Protein AF-A0A8T4WKB5-F1 (afdb_monomer_lite)

Structure (mmCIF, N/CA/C/O backbone):
data_AF-A0A8T4WKB5-F1
#
_entry.id   AF-A0A8T4WKB5-F1
#
loop_
_atom_site.group_PDB
_atom_site.id
_atom_site.type_symbol
_atom_site.label_atom_id
_atom_site.label_alt_id
_atom_site.label_comp_id
_atom_site.label_asym_id
_atom_site.label_entity_id
_atom_site.label_seq_id
_atom_site.pdbx_PDB_ins_code
_atom_site.Cartn_x
_atom_site.Cartn_y
_atom_site.Cartn_z
_atom_site.occupancy
_atom_site.B_iso_or_equiv
_atom_site.auth_seq_id
_atom_site.auth_comp_id
_atom_site.auth_asym_id
_atom_site.auth_atom_id
_atom_site.pdbx_PDB_model_num
ATOM 1 N N . MET A 1 1 ? -21.255 19.693 22.417 1.00 41.06 1 MET A N 1
ATOM 2 C CA . MET A 1 1 ? -20.281 19.385 21.348 1.00 41.06 1 MET A CA 1
ATOM 3 C C . MET A 1 1 ? -18.870 19.358 21.950 1.00 41.06 1 MET A C 1
ATOM 5 O O . MET A 1 1 ? -18.268 20.404 22.134 1.00 41.06 1 MET A O 1
ATOM 9 N N . LYS A 1 2 ? -18.394 18.188 22.407 1.00 50.66 2 LYS A N 1
ATOM 10 C CA . LYS A 1 2 ? -17.099 17.993 23.112 1.00 50.66 2 LYS A CA 1
ATOM 11 C C . LYS A 1 2 ? -16.136 17.066 22.341 1.00 50.66 2 LYS A C 1
ATOM 13 O O . LYS A 1 2 ? -15.145 16.623 22.907 1.00 50.66 2 LYS A O 1
ATOM 18 N N . ILE A 1 3 ? -16.411 16.821 21.059 1.00 51.41 3 ILE A N 1
ATOM 19 C CA . ILE A 1 3 ? -15.701 15.857 20.196 1.00 51.41 3 ILE A CA 1
ATOM 20 C C . ILE A 1 3 ? -14.204 16.217 20.044 1.00 51.41 3 ILE A C 1
ATOM 22 O O . ILE A 1 3 ? -13.349 15.344 19.996 1.00 51.41 3 ILE A O 1
ATOM 26 N N . GLY A 1 4 ? -13.839 17.505 20.097 1.00 53.16 4 GLY A N 1
ATOM 27 C CA . GLY A 1 4 ? -12.442 17.937 19.927 1.00 53.16 4 GLY A CA 1
ATOM 28 C C . GLY A 1 4 ? -11.526 17.788 21.152 1.00 53.16 4 GLY A C 1
ATOM 29 O O . GLY A 1 4 ? -10.308 17.761 20.996 1.00 53.16 4 GLY A O 1
ATOM 30 N N . LYS A 1 5 ? -12.060 17.698 22.382 1.00 58.97 5 LYS A N 1
ATOM 31 C CA . LYS A 1 5 ? -11.216 17.748 23.598 1.00 58.97 5 LYS A CA 1
ATOM 32 C C . LYS A 1 5 ? -10.477 16.436 23.863 1.00 58.97 5 LYS A C 1
ATOM 34 O O . LYS A 1 5 ? -9.333 16.474 24.306 1.00 58.97 5 LYS A O 1
ATOM 39 N N . THR A 1 6 ? -11.117 15.301 23.595 1.00 57.41 6 THR A N 1
ATOM 40 C CA . THR A 1 6 ? -10.503 13.972 23.732 1.00 57.41 6 THR A CA 1
ATOM 41 C C . THR A 1 6 ? -9.425 13.782 22.667 1.00 57.41 6 THR A C 1
ATOM 43 O O . THR A 1 6 ? -8.282 13.486 23.004 1.00 57.41 6 THR A O 1
ATOM 46 N N . MET A 1 7 ? -9.749 14.118 21.414 1.00 58.28 7 MET A N 1
ATOM 47 C CA . MET A 1 7 ? -8.816 14.112 20.283 1.00 58.28 7 MET A CA 1
ATOM 48 C C . MET A 1 7 ? -7.561 14.964 20.546 1.00 58.28 7 MET A C 1
ATOM 50 O O . MET A 1 7 ? -6.440 14.522 20.309 1.00 58.28 7 MET A O 1
ATOM 54 N N . TRP A 1 8 ? -7.727 16.166 21.108 1.00 58.12 8 TRP A N 1
ATOM 55 C CA . TRP A 1 8 ? -6.604 17.048 21.443 1.00 58.12 8 TRP A CA 1
ATOM 56 C C . TRP A 1 8 ? -5.665 16.469 22.514 1.00 58.12 8 TRP A C 1
ATOM 58 O O . TRP A 1 8 ? -4.450 16.664 22.450 1.00 58.12 8 TRP A O 1
ATOM 68 N N . MET A 1 9 ? -6.204 15.752 23.506 1.00 63.97 9 MET A N 1
ATOM 69 C CA . MET A 1 9 ? -5.391 15.139 24.565 1.00 63.97 9 MET A CA 1
ATOM 70 C C . MET A 1 9 ? -4.570 13.951 24.053 1.00 63.97 9 MET A C 1
ATOM 72 O O . MET A 1 9 ? -3.403 13.817 24.425 1.00 63.97 9 MET A O 1
ATOM 76 N N . GLU A 1 10 ? -5.138 13.125 23.173 1.00 64.38 10 GLU A N 1
ATOM 77 C CA . GLU A 1 10 ? -4.413 11.999 22.571 1.00 64.38 10 GLU A CA 1
ATOM 78 C C . GLU A 1 10 ? -3.312 12.462 21.620 1.00 64.38 10 GLU A C 1
ATOM 80 O O . GLU A 1 10 ? -2.185 11.961 21.697 1.00 64.38 10 GLU A O 1
ATOM 85 N N . LEU A 1 11 ? -3.604 13.483 20.805 1.00 61.84 11 LEU A N 1
ATOM 86 C CA . LEU A 1 11 ? -2.621 14.115 19.931 1.00 61.84 11 LEU A CA 1
ATOM 87 C C . LEU A 1 11 ? -1.427 14.623 20.754 1.00 61.84 11 LEU A C 1
ATOM 89 O O . LEU A 1 11 ? -0.284 14.268 20.478 1.00 61.84 11 LEU A O 1
ATOM 93 N N . LYS A 1 12 ? -1.674 15.382 21.830 1.00 68.38 12 LYS A N 1
ATOM 94 C CA . LYS A 1 12 ? -0.606 15.976 22.652 1.00 68.38 12 LYS A CA 1
ATOM 95 C C . LYS A 1 12 ? 0.305 14.935 23.317 1.00 68.38 12 LYS A C 1
ATOM 97 O O . LYS A 1 12 ? 1.509 15.165 23.421 1.00 68.38 12 LYS A O 1
ATOM 102 N N . ASN A 1 13 ? -0.238 13.796 23.748 1.00 66.19 13 ASN A N 1
ATOM 103 C CA . ASN A 1 13 ? 0.552 12.767 24.430 1.00 66.19 13 ASN A CA 1
ATOM 104 C C . ASN A 1 13 ? 1.380 11.892 23.476 1.00 66.19 13 ASN A C 1
ATOM 106 O O . ASN A 1 13 ? 2.388 11.335 23.907 1.00 66.19 13 ASN A O 1
ATOM 110 N N . ARG A 1 14 ? 0.998 11.769 22.195 1.00 69.69 14 ARG A N 1
ATOM 111 C CA . ARG A 1 14 ? 1.655 10.846 21.244 1.00 69.69 14 ARG A CA 1
ATOM 112 C C . ARG A 1 14 ? 2.246 11.495 19.992 1.00 69.69 14 ARG A C 1
ATOM 114 O O . ARG A 1 14 ? 2.878 10.797 19.201 1.00 69.69 14 ARG A O 1
ATOM 121 N N . TRP A 1 15 ? 2.137 12.815 19.839 1.00 76.44 15 TRP A N 1
ATOM 122 C CA . TRP A 1 15 ? 2.605 13.530 18.646 1.00 76.44 15 TRP A CA 1
ATOM 123 C C . TRP A 1 15 ? 4.079 13.299 18.289 1.00 76.44 15 TRP A C 1
ATOM 125 O O . TRP A 1 15 ? 4.394 13.229 17.110 1.00 76.44 15 TRP A O 1
ATOM 135 N N . LYS A 1 16 ? 4.986 13.126 19.265 1.00 82.75 16 LYS A N 1
ATOM 136 C CA . LYS A 1 16 ? 6.423 12.928 18.986 1.00 82.75 16 LYS A CA 1
ATOM 137 C C . LYS A 1 16 ? 6.693 11.648 18.195 1.00 82.75 16 LYS A C 1
ATOM 139 O O . LYS A 1 16 ? 7.448 11.678 17.232 1.00 82.75 16 LYS A O 1
ATOM 144 N N . GLY A 1 17 ? 6.070 10.538 18.598 1.00 83.12 17 GLY A N 1
ATOM 145 C CA . GLY A 1 17 ? 6.235 9.256 17.910 1.00 83.12 17 GLY A CA 1
ATOM 146 C C . GLY A 1 17 ? 5.610 9.269 16.516 1.00 83.12 17 GLY A C 1
ATOM 147 O O . GLY A 1 17 ? 6.165 8.687 15.592 1.00 83.12 17 GLY A O 1
ATOM 148 N N . PHE A 1 18 ? 4.492 9.979 16.360 1.00 81.81 18 PHE A N 1
ATOM 149 C CA . PHE A 1 18 ? 3.834 10.161 15.069 1.00 81.81 18 PHE A CA 1
ATOM 150 C C . PHE A 1 18 ? 4.641 11.056 14.120 1.00 81.81 18 PHE A C 1
ATOM 152 O O . PHE A 1 18 ? 4.830 10.699 12.965 1.00 81.81 18 PHE A O 1
ATOM 159 N N . LEU A 1 19 ? 5.186 12.173 14.611 1.00 87.38 19 LEU A N 1
ATOM 160 C CA . LEU A 1 19 ? 6.057 13.054 13.829 1.00 87.38 19 LEU A CA 1
ATOM 161 C C . LEU A 1 19 ? 7.344 12.354 13.398 1.00 87.38 19 LEU A C 1
ATOM 163 O O . LEU A 1 19 ? 7.763 12.517 12.258 1.00 87.38 19 LEU A O 1
ATOM 167 N N . LEU A 1 20 ? 7.953 11.562 14.286 1.00 90.69 20 LEU A N 1
ATOM 168 C CA . LEU A 1 20 ? 9.131 10.772 13.936 1.00 90.69 20 LEU A CA 1
ATOM 169 C C . LEU A 1 20 ? 8.804 9.755 12.839 1.00 90.69 20 LEU A C 1
ATOM 171 O O . LEU A 1 20 ? 9.563 9.627 11.887 1.00 90.69 20 LEU A O 1
ATOM 175 N N . PHE A 1 21 ? 7.667 9.064 12.946 1.00 90.81 21 PHE A N 1
ATOM 176 C CA . PHE A 1 21 ? 7.235 8.128 11.914 1.00 90.81 21 PHE A CA 1
ATOM 177 C C . PHE A 1 21 ? 6.958 8.828 10.581 1.00 90.81 21 PHE A C 1
ATOM 179 O O . PHE A 1 21 ? 7.465 8.380 9.561 1.00 90.81 21 PHE A O 1
ATOM 186 N N . ILE A 1 22 ? 6.234 9.954 10.590 1.00 91.81 22 ILE A N 1
ATOM 187 C CA . ILE A 1 22 ? 6.029 10.779 9.392 1.00 91.81 22 ILE A CA 1
ATOM 188 C C . ILE A 1 22 ? 7.372 11.150 8.768 1.00 91.81 22 ILE A C 1
ATOM 190 O O . ILE A 1 22 ? 7.545 10.971 7.570 1.00 91.81 22 ILE A O 1
ATOM 194 N N . LEU A 1 23 ? 8.324 11.637 9.566 1.00 93.25 23 LEU A N 1
ATOM 195 C CA . LEU A 1 23 ? 9.642 12.024 9.075 1.00 93.25 23 LEU A CA 1
ATOM 196 C C . LEU A 1 23 ? 10.350 10.846 8.396 1.00 93.25 23 LEU A C 1
ATOM 198 O O . LEU A 1 23 ? 10.874 11.007 7.301 1.00 93.25 23 LEU A O 1
ATOM 202 N N . VAL A 1 24 ? 10.329 9.664 9.016 1.00 93.81 24 VAL A N 1
ATOM 203 C CA . VAL A 1 24 ? 10.923 8.446 8.445 1.00 93.81 24 VAL A CA 1
ATOM 204 C C . VAL A 1 24 ? 10.242 8.057 7.133 1.00 93.81 24 VAL A C 1
ATOM 206 O O . VAL A 1 24 ? 10.935 7.766 6.166 1.00 93.81 24 VAL A O 1
ATOM 209 N N . VAL A 1 25 ? 8.908 8.093 7.071 1.00 93.19 25 VAL A N 1
ATOM 210 C CA . VAL A 1 25 ? 8.150 7.765 5.852 1.00 93.19 25 VAL A CA 1
ATOM 211 C C . VAL A 1 25 ? 8.444 8.764 4.737 1.00 93.19 25 VAL A C 1
ATOM 213 O O . VAL A 1 25 ? 8.690 8.355 3.610 1.00 93.19 25 VAL A O 1
ATOM 216 N N . VAL A 1 26 ? 8.473 10.061 5.044 1.00 92.62 26 VAL A N 1
ATOM 217 C CA . VAL A 1 26 ? 8.792 11.118 4.074 1.00 92.62 26 VAL A CA 1
ATOM 218 C C . VAL A 1 26 ? 10.212 10.955 3.535 1.00 92.62 26 VAL A C 1
ATOM 220 O O . VAL A 1 26 ? 10.412 11.047 2.327 1.00 92.62 26 VAL A O 1
ATOM 223 N N . LEU A 1 27 ? 11.186 10.680 4.408 1.00 93.94 27 LEU A N 1
ATOM 224 C CA . LEU A 1 27 ? 12.571 10.446 3.999 1.00 93.94 27 LEU A CA 1
ATOM 225 C C . LEU A 1 27 ? 12.717 9.176 3.161 1.00 93.94 27 LEU A C 1
ATOM 227 O O . LEU A 1 27 ? 13.454 9.198 2.183 1.00 93.94 27 LEU A O 1
ATOM 231 N N . LEU A 1 28 ? 12.014 8.096 3.512 1.00 92.69 28 LEU A N 1
ATOM 232 C CA . LEU A 1 28 ? 12.024 6.860 2.728 1.00 92.69 28 LEU A CA 1
ATOM 233 C C . LEU A 1 28 ? 11.403 7.067 1.350 1.00 92.69 28 LEU A C 1
ATOM 235 O O . LEU A 1 28 ? 12.047 6.764 0.357 1.00 92.69 28 LEU A O 1
ATOM 239 N N . VAL A 1 29 ? 10.185 7.608 1.276 1.00 92.31 29 VAL A N 1
ATOM 240 C CA . VAL A 1 29 ? 9.483 7.821 0.001 1.00 92.31 29 VAL A CA 1
ATOM 241 C C . VAL A 1 29 ? 10.269 8.773 -0.888 1.00 92.31 29 VAL A C 1
ATOM 243 O O . VAL A 1 29 ? 10.560 8.439 -2.031 1.00 92.31 29 VAL A O 1
ATOM 246 N N . GLY A 1 30 ? 10.660 9.934 -0.357 1.00 91.50 30 GLY A N 1
ATOM 247 C CA . GLY A 1 30 ? 11.451 10.895 -1.116 1.00 91.50 30 GLY A CA 1
ATOM 248 C C . GLY A 1 30 ? 12.797 10.309 -1.537 1.00 91.50 30 GLY A C 1
ATOM 249 O O . GLY A 1 30 ? 13.175 10.434 -2.695 1.00 91.50 30 GLY A O 1
ATOM 250 N N . GLY A 1 31 ? 13.491 9.620 -0.628 1.00 90.81 31 GLY A N 1
ATOM 251 C CA . GLY A 1 31 ? 14.781 8.987 -0.898 1.00 90.81 31 GLY A CA 1
ATOM 252 C C . GLY A 1 31 ? 14.710 7.892 -1.960 1.00 90.81 31 GLY A C 1
ATOM 253 O O . GLY A 1 31 ? 15.576 7.848 -2.826 1.00 90.81 31 GLY A O 1
ATOM 254 N N . PHE A 1 32 ? 13.672 7.052 -1.943 1.00 90.25 32 PHE A N 1
ATOM 255 C CA . PHE A 1 32 ? 13.477 6.034 -2.974 1.00 90.25 32 PHE A CA 1
ATOM 256 C C . PHE A 1 32 ? 13.217 6.653 -4.341 1.00 90.25 32 PHE A C 1
ATOM 258 O O . PHE A 1 32 ? 13.839 6.230 -5.306 1.00 90.25 32 PHE A O 1
ATOM 265 N N . VAL A 1 33 ? 12.376 7.687 -4.433 1.00 90.62 33 VAL A N 1
ATOM 266 C CA . VAL A 1 33 ? 12.163 8.378 -5.714 1.00 90.62 33 VAL A CA 1
ATOM 267 C C . VAL A 1 33 ? 13.464 9.003 -6.215 1.00 90.62 33 VAL A C 1
ATOM 269 O O . VAL A 1 33 ? 13.769 8.884 -7.388 1.00 90.62 33 VAL A O 1
ATOM 272 N N . GLN A 1 34 ? 14.284 9.597 -5.343 1.00 89.94 34 GLN A N 1
ATOM 273 C CA . GLN A 1 34 ? 15.598 10.128 -5.743 1.00 89.94 34 GLN A CA 1
ATOM 274 C C . GLN A 1 34 ? 16.598 9.051 -6.191 1.00 89.94 34 GLN A C 1
ATOM 276 O O . GLN A 1 34 ? 17.575 9.386 -6.849 1.00 89.94 34 GLN A O 1
ATOM 281 N N . ALA A 1 35 ? 16.376 7.781 -5.842 1.00 87.31 35 ALA A N 1
ATOM 282 C CA . ALA A 1 35 ? 17.187 6.666 -6.321 1.00 87.31 35 ALA A CA 1
ATOM 283 C C . ALA A 1 35 ? 16.765 6.175 -7.718 1.00 87.31 35 ALA A C 1
ATOM 285 O O . ALA A 1 35 ? 17.471 5.349 -8.290 1.00 87.31 35 ALA A O 1
ATOM 286 N N . TYR A 1 36 ? 15.653 6.684 -8.267 1.00 86.06 36 TYR A N 1
ATOM 287 C CA . TYR A 1 36 ? 15.149 6.302 -9.586 1.00 86.06 36 TYR A CA 1
ATOM 288 C C . TYR A 1 36 ? 16.187 6.457 -10.709 1.00 86.06 36 TYR A C 1
ATOM 290 O O . TYR A 1 36 ? 16.367 5.481 -11.423 1.00 86.06 36 TYR A O 1
ATOM 298 N N . PRO A 1 37 ? 16.935 7.573 -10.854 1.00 83.31 37 PRO A N 1
ATOM 299 C CA . PRO A 1 37 ? 17.898 7.700 -11.952 1.00 83.31 37 PRO A CA 1
ATOM 300 C C . PRO A 1 37 ? 18.967 6.604 -11.929 1.00 83.31 37 PRO A C 1
ATOM 302 O O . PRO A 1 37 ? 19.223 5.972 -12.940 1.00 83.31 37 PRO A O 1
ATOM 305 N N . SER A 1 38 ? 19.513 6.294 -10.748 1.00 80.44 38 SER A N 1
ATOM 306 C CA . SER A 1 38 ? 20.482 5.202 -10.591 1.00 80.44 38 SER A CA 1
ATOM 307 C C . SER A 1 38 ? 19.873 3.819 -10.832 1.00 80.44 38 SER A C 1
ATOM 309 O O . SER A 1 38 ? 20.591 2.883 -11.166 1.00 80.44 38 SER A O 1
ATOM 311 N N . PHE A 1 39 ? 18.565 3.669 -10.612 1.00 76.81 39 PHE A N 1
ATOM 312 C CA . PHE A 1 39 ? 17.840 2.458 -10.972 1.00 76.81 39 PHE A CA 1
ATOM 313 C C . PHE A 1 39 ? 17.657 2.375 -12.493 1.00 76.81 39 PHE A C 1
ATOM 315 O O . PHE A 1 39 ? 18.022 1.350 -13.051 1.00 76.81 39 PHE A O 1
ATOM 322 N N . SER A 1 40 ? 17.186 3.443 -13.150 1.00 72.25 40 SER A N 1
ATOM 323 C CA . SER A 1 40 ? 16.988 3.541 -14.609 1.00 72.25 40 SER A CA 1
ATOM 324 C C . SER A 1 40 ? 18.283 3.292 -15.379 1.00 72.25 40 SER A C 1
ATOM 326 O O . SER A 1 40 ? 18.319 2.429 -16.249 1.00 72.25 40 SER A O 1
ATOM 328 N N . GLU A 1 41 ? 19.377 3.953 -14.985 1.00 67.44 41 GLU A N 1
ATOM 329 C CA . GLU A 1 41 ? 20.708 3.786 -15.591 1.00 67.44 41 GLU A CA 1
ATOM 330 C C . GLU A 1 41 ? 21.162 2.316 -15.585 1.00 67.44 41 GLU A C 1
ATOM 332 O O . GLU A 1 41 ? 21.694 1.823 -16.574 1.00 67.44 41 GLU A O 1
ATOM 337 N N . ALA A 1 42 ? 20.872 1.566 -14.515 1.00 64.75 42 ALA A N 1
ATOM 338 C CA . ALA A 1 42 ? 21.216 0.145 -14.435 1.00 64.75 42 ALA A CA 1
ATOM 339 C C . ALA A 1 42 ? 20.445 -0.744 -15.437 1.00 64.75 42 ALA A C 1
ATOM 341 O O . ALA A 1 42 ? 20.845 -1.888 -15.670 1.00 64.75 42 ALA A O 1
ATOM 342 N N . PHE A 1 43 ? 19.344 -0.250 -16.015 1.00 59.47 43 PHE A N 1
ATOM 343 C CA . PHE A 1 43 ? 18.612 -0.902 -17.109 1.00 59.47 43 PHE A CA 1
ATOM 344 C C . PHE A 1 43 ? 18.938 -0.301 -18.482 1.00 59.47 43 PHE A C 1
ATOM 346 O O . PHE A 1 43 ? 18.808 -1.008 -19.483 1.00 59.47 43 PHE A O 1
ATOM 353 N N . GLU A 1 44 ? 19.388 0.954 -18.520 1.00 55.78 44 GLU A N 1
ATOM 354 C CA . GLU A 1 44 ? 19.761 1.692 -19.729 1.00 55.78 44 GLU A CA 1
ATOM 355 C C . GLU A 1 44 ? 21.197 1.459 -20.203 1.00 55.78 44 GLU A C 1
ATOM 357 O O . GLU A 1 44 ? 21.466 1.838 -21.337 1.00 55.78 44 GLU A O 1
ATOM 362 N N . ASP A 1 45 ? 22.095 0.845 -19.412 1.00 55.78 45 ASP A N 1
ATOM 363 C CA . ASP A 1 45 ? 23.483 0.581 -19.835 1.00 55.78 45 ASP A CA 1
ATOM 364 C C . ASP A 1 45 ? 23.503 -0.079 -21.227 1.00 55.78 45 ASP A C 1
ATOM 366 O O . ASP A 1 45 ? 23.229 -1.281 -21.394 1.00 55.78 45 ASP A O 1
ATOM 370 N N . GLU A 1 46 ? 23.792 0.753 -22.232 1.00 59.59 46 GLU A N 1
ATOM 371 C CA . GLU A 1 46 ? 23.979 0.359 -23.614 1.00 59.59 46 GLU A CA 1
ATOM 372 C C . GLU A 1 46 ? 25.075 -0.703 -23.646 1.00 59.59 46 GLU A C 1
ATOM 374 O O . GLU A 1 46 ? 26.049 -0.648 -22.890 1.00 59.59 46 GLU A O 1
ATOM 379 N N . LEU A 1 47 ? 24.910 -1.713 -24.501 1.00 69.88 47 LEU A N 1
ATOM 380 C CA . LEU A 1 47 ? 25.946 -2.730 -24.635 1.00 69.88 47 LEU A CA 1
ATOM 381 C C . LEU A 1 47 ? 27.278 -2.044 -24.992 1.00 69.88 47 LEU A C 1
ATOM 383 O O . LEU A 1 47 ? 27.291 -1.052 -25.721 1.00 69.88 47 LEU A O 1
ATOM 387 N N . GLU A 1 48 ? 28.397 -2.551 -24.474 1.00 74.44 48 GLU A N 1
ATOM 388 C CA . GLU A 1 48 ? 29.701 -1.905 -24.656 1.00 74.44 48 GLU A CA 1
ATOM 389 C C . GLU A 1 48 ? 29.975 -1.608 -26.143 1.00 74.44 48 GLU A C 1
ATOM 391 O O . GLU A 1 48 ? 29.946 -2.509 -26.982 1.00 74.44 48 GLU A O 1
ATOM 396 N N . GLY A 1 49 ? 30.209 -0.332 -26.471 1.00 73.88 49 GLY A N 1
ATOM 397 C CA . GLY A 1 49 ? 30.470 0.140 -27.835 1.00 73.88 49 GLY A CA 1
ATOM 398 C C . GLY A 1 49 ? 29.258 0.151 -28.778 1.00 73.88 49 GLY A C 1
ATOM 399 O O . GLY A 1 49 ? 29.462 0.168 -29.991 1.00 73.88 49 GLY A O 1
ATOM 400 N N . SER A 1 50 ? 28.018 0.146 -28.267 1.00 76.12 50 SER A N 1
ATOM 401 C CA . SER A 1 50 ? 26.803 0.160 -29.105 1.00 76.12 50 SER A CA 1
ATOM 402 C C . SER A 1 50 ? 26.748 1.337 -30.088 1.00 76.12 50 SER A C 1
ATOM 404 O O . SER A 1 50 ? 26.372 1.160 -31.240 1.00 76.12 50 SER A O 1
ATOM 406 N N . GLU A 1 51 ? 27.260 2.505 -29.693 1.00 77.50 51 GLU A N 1
ATOM 407 C CA . GLU A 1 51 ? 27.390 3.705 -30.533 1.00 77.50 51 GLU A CA 1
ATOM 408 C C . GLU A 1 51 ? 28.231 3.501 -31.807 1.00 77.50 51 GLU A C 1
ATOM 410 O O . GLU A 1 51 ? 28.139 4.277 -32.762 1.00 77.50 51 GLU A O 1
ATOM 415 N N . ASN A 1 52 ? 29.069 2.461 -31.831 1.00 82.44 52 ASN A N 1
ATOM 416 C CA . ASN A 1 52 ? 29.922 2.121 -32.962 1.00 82.44 52 ASN A CA 1
ATOM 417 C C . ASN A 1 52 ? 29.293 1.068 -33.883 1.00 82.44 52 ASN A C 1
ATOM 419 O O . ASN A 1 52 ? 29.934 0.718 -34.877 1.00 82.44 52 ASN A O 1
ATOM 423 N N . ILE A 1 53 ? 28.089 0.562 -33.583 1.00 84.69 53 ILE A N 1
ATOM 424 C CA . ILE A 1 53 ? 27.384 -0.457 -34.369 1.00 84.69 53 ILE A CA 1
ATOM 425 C C . ILE A 1 53 ? 25.976 0.020 -34.730 1.00 84.69 53 ILE A C 1
ATOM 427 O O . ILE A 1 53 ? 25.181 0.388 -33.878 1.00 84.69 53 ILE A O 1
ATOM 431 N N . ASP A 1 54 ? 25.649 -0.067 -36.013 1.00 82.69 54 ASP A N 1
ATOM 432 C CA . ASP A 1 54 ? 24.315 0.154 -36.553 1.00 82.69 54 ASP A CA 1
ATOM 433 C C . ASP A 1 54 ? 23.716 -1.178 -37.029 1.00 82.69 54 ASP A C 1
ATOM 435 O O . ASP A 1 54 ? 24.393 -1.986 -37.680 1.00 82.69 54 ASP A O 1
ATOM 439 N N . ILE A 1 55 ? 22.454 -1.419 -36.672 1.00 82.06 55 ILE A N 1
ATOM 440 C CA . ILE A 1 55 ? 21.743 -2.677 -36.912 1.00 82.06 55 ILE A CA 1
ATOM 441 C C . ILE A 1 55 ? 20.431 -2.387 -37.632 1.00 82.06 55 ILE A C 1
ATOM 443 O O . ILE A 1 55 ? 19.481 -1.867 -37.055 1.00 82.06 55 ILE A O 1
ATOM 447 N N . GLU A 1 56 ? 20.348 -2.814 -38.890 1.00 80.81 56 GLU A N 1
ATOM 448 C CA . GLU A 1 56 ? 19.120 -2.759 -39.681 1.00 80.81 56 GLU A CA 1
ATOM 449 C C . GLU A 1 56 ? 18.496 -4.157 -39.771 1.00 80.81 56 GLU A C 1
ATOM 451 O O . GLU A 1 56 ? 19.083 -5.092 -40.327 1.00 80.81 56 GLU A O 1
ATOM 456 N N . VAL A 1 57 ? 17.273 -4.308 -39.260 1.00 77.25 57 VAL A N 1
ATOM 457 C CA . VAL A 1 57 ? 16.501 -5.549 -39.391 1.00 77.25 57 VAL A CA 1
ATOM 458 C C . VAL A 1 57 ? 15.673 -5.490 -40.675 1.00 77.25 57 VAL A C 1
ATOM 460 O O . VAL A 1 57 ? 14.730 -4.710 -40.797 1.00 77.25 57 VAL A O 1
ATOM 463 N N . LEU A 1 58 ? 16.033 -6.314 -41.660 1.00 75.88 58 LEU A N 1
ATOM 464 C CA . LEU A 1 58 ? 15.305 -6.452 -42.920 1.00 75.88 58 LEU A CA 1
ATOM 465 C C . LEU A 1 58 ? 14.418 -7.700 -42.859 1.00 75.88 58 LEU A C 1
ATOM 467 O O . LEU A 1 58 ? 14.905 -8.833 -42.941 1.00 75.88 58 LEU A O 1
ATOM 471 N N . GLU A 1 59 ? 13.111 -7.488 -42.721 1.00 67.00 59 GLU A N 1
ATOM 472 C CA . GLU A 1 59 ? 12.114 -8.560 -42.696 1.00 67.00 59 GLU A CA 1
ATOM 473 C C . GLU A 1 59 ? 11.669 -8.960 -44.113 1.00 67.00 59 GLU A C 1
ATOM 475 O O . GLU A 1 59 ? 11.140 -8.148 -44.875 1.00 67.00 59 GLU A O 1
ATOM 480 N N . ASP A 1 60 ? 11.817 -10.243 -44.456 1.00 61.91 60 ASP A N 1
ATOM 481 C CA . ASP A 1 60 ? 11.100 -10.889 -45.561 1.00 61.91 60 ASP A CA 1
ATOM 482 C C . ASP A 1 60 ? 10.213 -12.014 -44.998 1.00 61.91 60 ASP A C 1
ATOM 484 O O . ASP A 1 60 ? 10.479 -12.556 -43.926 1.00 61.91 60 ASP A O 1
ATOM 488 N N . ARG A 1 61 ? 9.157 -12.410 -45.722 1.00 58.78 61 ARG A N 1
ATOM 489 C CA . ARG A 1 61 ? 8.009 -13.226 -45.253 1.00 58.78 61 ARG A CA 1
ATOM 490 C C . ARG A 1 61 ? 8.341 -14.533 -44.506 1.00 58.78 61 ARG A C 1
ATOM 492 O O . ARG A 1 61 ? 7.417 -15.141 -43.970 1.00 58.78 61 ARG A O 1
ATOM 499 N N . LYS A 1 62 ? 9.590 -15.013 -44.536 1.00 61.12 62 LYS A N 1
ATOM 500 C CA . LYS A 1 62 ? 10.077 -16.208 -43.814 1.00 61.12 62 LYS A CA 1
ATOM 501 C C . LYS A 1 62 ? 11.513 -16.112 -43.274 1.00 61.12 62 LYS A C 1
ATOM 503 O O . LYS A 1 62 ? 11.940 -17.045 -42.602 1.00 61.12 62 LYS A O 1
ATOM 508 N N . ASN A 1 63 ? 12.251 -15.042 -43.571 1.00 64.06 63 ASN A N 1
ATOM 509 C CA . ASN A 1 63 ? 13.655 -14.878 -43.186 1.00 64.06 63 ASN A CA 1
ATOM 510 C C . ASN A 1 63 ? 13.878 -13.443 -42.702 1.00 64.06 63 ASN A C 1
ATOM 512 O O . ASN A 1 63 ? 13.478 -12.503 -43.387 1.00 64.06 63 ASN A O 1
ATOM 516 N N . VAL A 1 64 ? 14.581 -13.286 -41.582 1.00 68.50 64 VAL A N 1
ATOM 517 C CA . VAL A 1 64 ? 15.087 -11.984 -41.137 1.00 68.50 64 VAL A CA 1
ATOM 518 C C . VAL A 1 64 ? 16.562 -11.901 -41.479 1.00 68.50 64 VAL A C 1
ATOM 520 O O . VAL A 1 64 ? 17.350 -12.771 -41.107 1.00 68.50 64 VAL A O 1
ATOM 523 N N . THR A 1 65 ? 16.931 -10.863 -42.224 1.00 77.25 65 THR A N 1
ATOM 524 C CA . THR A 1 65 ? 18.335 -10.531 -42.460 1.00 77.25 65 THR A CA 1
ATOM 525 C C . THR A 1 65 ? 18.684 -9.354 -41.570 1.00 77.25 65 THR A C 1
ATOM 527 O O . THR A 1 65 ? 18.158 -8.262 -41.757 1.00 77.25 65 THR A O 1
ATOM 530 N N . VAL A 1 66 ? 19.558 -9.583 -40.598 1.00 80.50 66 VAL A N 1
ATOM 531 C CA . VAL A 1 66 ? 20.115 -8.527 -39.757 1.00 80.50 66 VAL A CA 1
ATOM 532 C C . VAL A 1 66 ? 21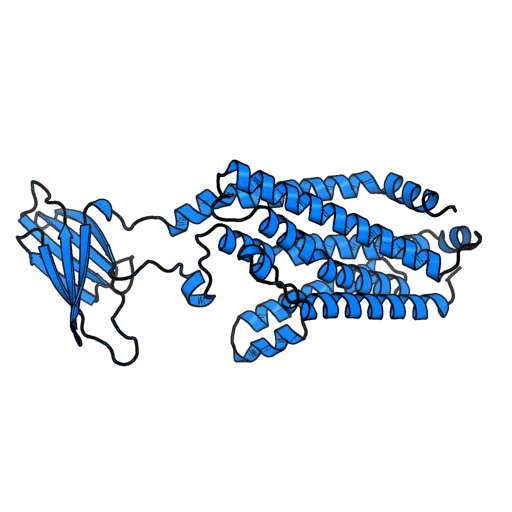.358 -8.007 -40.461 1.00 80.50 66 VAL A C 1
ATOM 534 O O . VAL A 1 66 ? 22.341 -8.734 -40.618 1.00 80.50 66 VAL A O 1
ATOM 537 N N . LYS A 1 67 ? 21.298 -6.771 -40.945 1.00 84.75 67 LYS A N 1
ATOM 538 C CA . LYS A 1 67 ? 22.442 -6.092 -41.540 1.00 84.75 67 LYS A CA 1
ATOM 539 C C . LYS A 1 67 ? 23.158 -5.320 -40.439 1.00 84.75 67 LYS A C 1
ATOM 541 O O . LYS A 1 67 ? 22.612 -4.373 -39.887 1.00 84.75 67 LYS A O 1
ATOM 546 N N . LEU A 1 68 ? 24.368 -5.766 -40.130 1.00 85.75 68 LEU A N 1
ATOM 547 C CA . LEU A 1 68 ? 25.262 -5.135 -39.169 1.00 85.75 68 LEU A CA 1
ATOM 548 C C . LEU A 1 68 ? 26.217 -4.221 -39.932 1.00 85.75 68 LEU A C 1
ATOM 550 O O . LEU A 1 68 ? 26.811 -4.647 -40.926 1.00 85.75 68 LEU A O 1
ATOM 554 N N . SER A 1 69 ? 26.398 -2.998 -39.458 1.00 84.94 69 SER A N 1
ATOM 555 C CA . SER A 1 69 ? 27.453 -2.086 -39.902 1.00 84.94 69 SER A CA 1
ATOM 556 C C . SER A 1 69 ? 28.147 -1.479 -38.699 1.00 84.94 69 SER A C 1
ATOM 558 O O . SER A 1 69 ? 27.504 -1.228 -37.691 1.00 84.94 69 SER A O 1
ATOM 560 N N . TRP A 1 70 ? 29.454 -1.254 -38.777 1.00 88.19 70 TRP A N 1
ATOM 561 C CA . TRP A 1 70 ? 30.211 -0.739 -37.638 1.00 88.19 70 TRP A CA 1
ATOM 562 C C . TRP A 1 70 ? 31.282 0.262 -38.049 1.00 88.19 70 TRP A C 1
ATOM 564 O O . TRP A 1 70 ? 31.659 0.376 -39.218 1.00 88.19 70 TRP A O 1
ATOM 574 N N . LYS A 1 71 ? 31.768 1.014 -37.065 1.00 87.62 71 LYS A N 1
ATOM 575 C CA . LYS A 1 71 ? 32.851 1.976 -37.238 1.00 87.62 71 LYS A CA 1
ATOM 576 C C . LYS A 1 71 ? 34.180 1.252 -37.467 1.00 87.62 71 LYS A C 1
ATOM 578 O O . LYS A 1 71 ? 34.534 0.333 -36.737 1.00 87.62 71 LYS A O 1
ATOM 583 N N . GLU A 1 72 ? 34.914 1.690 -38.483 1.00 84.88 72 GLU A N 1
ATOM 584 C CA . GLU A 1 72 ? 36.221 1.133 -38.837 1.00 84.88 72 GLU A CA 1
ATOM 585 C C . GLU A 1 72 ? 37.286 1.472 -37.782 1.00 84.88 72 GLU A C 1
ATOM 587 O O . GLU A 1 72 ? 37.370 2.618 -37.326 1.00 84.88 72 GLU A O 1
ATOM 592 N N . ILE A 1 73 ? 38.122 0.490 -37.434 1.00 82.62 73 ILE A N 1
ATOM 593 C CA . ILE A 1 73 ? 39.317 0.675 -36.602 1.00 82.62 73 ILE A CA 1
ATOM 594 C C . ILE A 1 73 ? 40.547 0.723 -37.516 1.00 82.62 73 ILE A C 1
ATOM 596 O O . ILE A 1 73 ? 40.713 -0.126 -38.386 1.00 82.62 73 ILE A O 1
ATOM 600 N N . VAL A 1 74 ? 41.403 1.733 -37.316 1.00 74.88 74 VAL A N 1
ATOM 601 C CA . VAL A 1 74 ? 42.484 2.136 -38.243 1.00 74.88 74 VAL A CA 1
ATOM 602 C C . VAL A 1 74 ? 43.587 1.073 -38.417 1.00 74.88 74 VAL A C 1
ATOM 604 O O . VAL A 1 74 ? 44.310 1.128 -39.407 1.00 74.88 74 VAL A O 1
ATOM 607 N N . ASP A 1 75 ? 43.659 0.074 -37.532 1.00 79.06 75 ASP A N 1
ATOM 608 C CA . ASP A 1 75 ? 44.693 -0.973 -37.515 1.00 79.06 75 ASP A CA 1
ATOM 609 C C . ASP A 1 75 ? 44.122 -2.412 -37.534 1.00 79.06 75 ASP A C 1
ATOM 611 O O . ASP A 1 75 ? 44.820 -3.364 -37.198 1.00 79.06 75 ASP A O 1
ATOM 615 N N . ALA A 1 76 ? 42.850 -2.602 -37.904 1.00 79.69 76 ALA A N 1
ATOM 616 C CA . ALA A 1 76 ? 42.234 -3.933 -37.941 1.00 79.69 76 ALA A CA 1
ATOM 617 C C . ALA A 1 76 ? 42.582 -4.702 -39.234 1.00 79.69 76 ALA A C 1
ATOM 619 O O . ALA A 1 76 ? 42.332 -4.211 -40.335 1.00 79.69 76 ALA A O 1
ATOM 620 N N . GLU A 1 77 ? 43.089 -5.935 -39.117 1.00 83.62 77 GLU A N 1
ATOM 621 C CA . GLU A 1 77 ? 43.311 -6.834 -40.263 1.00 83.62 77 GLU A CA 1
ATOM 622 C C . GLU A 1 77 ? 42.002 -7.456 -40.759 1.00 83.62 77 GLU A C 1
ATOM 624 O O . GLU A 1 77 ? 41.782 -7.613 -41.960 1.00 83.62 77 GLU A O 1
ATOM 629 N N . ASN A 1 78 ? 41.132 -7.841 -39.823 1.00 86.44 78 ASN A N 1
ATOM 630 C CA . ASN A 1 78 ? 39.799 -8.365 -40.092 1.00 86.44 78 ASN A CA 1
ATOM 631 C C . ASN A 1 78 ? 38.893 -8.228 -38.857 1.00 86.44 78 ASN A C 1
ATOM 633 O O . ASN A 1 78 ? 39.338 -7.890 -37.760 1.00 86.44 78 ASN A O 1
ATOM 637 N N . TYR A 1 79 ? 37.607 -8.514 -39.041 1.00 87.38 79 TYR A N 1
ATOM 638 C CA . TYR A 1 79 ? 36.604 -8.513 -37.984 1.00 87.38 79 TYR A CA 1
ATOM 639 C C . TYR A 1 79 ? 36.061 -9.924 -37.736 1.00 87.38 79 TYR A C 1
ATOM 641 O O . TYR A 1 79 ? 35.878 -10.726 -38.658 1.00 87.38 79 TYR A O 1
ATOM 649 N N . SER A 1 80 ? 35.786 -10.206 -36.465 1.00 87.12 80 SER A N 1
ATOM 650 C CA . SER A 1 80 ? 35.095 -11.398 -35.981 1.00 87.12 80 SER A CA 1
ATOM 651 C C . SER A 1 80 ? 33.729 -11.000 -35.425 1.00 87.12 80 SER A C 1
ATOM 653 O O . SER A 1 80 ? 33.643 -10.142 -34.547 1.00 87.12 80 SER A O 1
ATOM 655 N N . ILE A 1 81 ? 32.662 -11.627 -35.912 1.00 86.88 81 ILE A N 1
ATOM 656 C CA . ILE A 1 81 ? 31.288 -11.392 -35.459 1.00 86.88 81 ILE A CA 1
ATOM 657 C C . ILE A 1 81 ? 30.858 -12.574 -34.601 1.00 86.88 81 ILE A C 1
ATOM 659 O O . ILE A 1 81 ? 30.927 -13.721 -35.043 1.00 86.88 81 ILE A O 1
ATOM 663 N N . LEU A 1 82 ? 30.404 -12.295 -33.384 1.00 86.94 82 LEU A N 1
ATOM 664 C CA . LEU A 1 82 ? 29.871 -13.281 -32.450 1.00 86.94 82 LEU A CA 1
ATOM 665 C C . LEU A 1 82 ? 28.360 -13.111 -32.341 1.00 86.94 82 LEU A C 1
ATOM 667 O O . LEU A 1 82 ? 27.879 -11.994 -32.159 1.00 86.94 82 LEU A O 1
ATOM 671 N N . VAL A 1 83 ? 27.627 -14.221 -32.417 1.00 85.50 83 VAL A N 1
ATOM 672 C CA . VAL A 1 83 ? 26.173 -14.260 -32.223 1.00 85.50 83 VAL A CA 1
ATOM 673 C C . VAL A 1 83 ? 25.863 -15.108 -30.996 1.00 85.50 83 VAL A C 1
ATOM 675 O O . VAL A 1 83 ? 26.324 -16.244 -30.902 1.00 85.50 83 VAL A O 1
ATOM 678 N N . SER A 1 84 ? 25.078 -14.586 -30.055 1.00 82.50 84 SER A N 1
ATOM 679 C CA . SER A 1 84 ? 24.755 -15.258 -28.787 1.00 82.50 84 SER A CA 1
ATOM 680 C C . SER A 1 84 ? 23.299 -15.032 -28.372 1.00 82.50 84 SER A C 1
ATOM 682 O O . SER A 1 84 ? 22.650 -14.094 -28.831 1.00 82.50 84 SER A O 1
ATOM 684 N N . GLU A 1 85 ? 22.789 -15.883 -27.480 1.00 75.38 85 GLU A N 1
ATOM 685 C CA . GLU A 1 85 ? 21.493 -15.685 -26.799 1.00 75.38 85 GLU A CA 1
ATOM 686 C C . GLU A 1 85 ? 21.629 -14.808 -25.548 1.00 75.38 85 GLU A C 1
ATOM 688 O O . GLU A 1 85 ? 20.642 -14.318 -25.017 1.00 75.38 85 GLU A O 1
ATOM 693 N N . SER A 1 86 ? 22.857 -14.580 -25.077 1.00 68.12 86 SER A N 1
ATOM 694 C CA . SER A 1 86 ? 23.146 -13.788 -23.882 1.00 68.12 86 SER A CA 1
ATOM 695 C C . SER A 1 86 ? 24.181 -12.698 -24.146 1.00 68.12 86 SER A C 1
ATOM 697 O O . SER A 1 86 ? 25.188 -1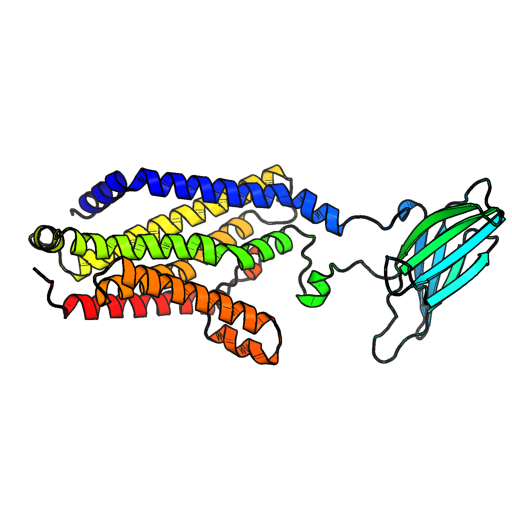2.928 -24.823 1.00 68.12 86 SER A O 1
ATOM 699 N N . ALA A 1 87 ? 23.983 -11.539 -23.510 1.00 65.56 87 ALA A N 1
ATOM 700 C CA . ALA A 1 87 ? 24.883 -10.385 -23.584 1.00 65.56 87 ALA A CA 1
ATOM 701 C C . ALA A 1 87 ? 26.315 -10.677 -23.087 1.00 65.56 87 ALA A C 1
ATOM 703 O O . ALA A 1 87 ? 27.259 -10.004 -23.477 1.00 65.56 87 ALA A O 1
ATOM 704 N N . ASN A 1 88 ? 26.504 -11.702 -22.247 1.00 68.38 88 ASN A N 1
ATOM 705 C CA . ASN A 1 88 ? 27.820 -12.066 -21.709 1.00 68.38 88 ASN A CA 1
ATOM 706 C C . ASN A 1 88 ? 28.728 -12.824 -22.699 1.00 68.38 88 ASN A C 1
ATOM 708 O O . ASN A 1 88 ? 29.877 -13.088 -22.353 1.00 68.38 88 ASN A O 1
ATOM 712 N N . MET A 1 89 ? 28.222 -13.214 -23.879 1.00 69.06 89 MET A N 1
ATOM 713 C CA . MET A 1 89 ? 28.981 -13.815 -24.991 1.00 69.06 89 MET A CA 1
ATOM 714 C C . MET A 1 89 ? 29.880 -15.023 -24.629 1.00 69.06 89 MET A C 1
ATOM 716 O O . MET A 1 89 ? 30.761 -15.387 -25.404 1.00 69.06 89 MET A O 1
ATOM 720 N N . MET A 1 90 ? 29.677 -15.681 -23.477 1.00 64.81 90 MET A N 1
ATOM 721 C CA . MET A 1 90 ? 30.573 -16.752 -22.998 1.00 64.81 90 MET A CA 1
ATOM 722 C C . MET A 1 90 ? 30.530 -18.016 -23.866 1.00 64.81 90 MET A C 1
ATOM 724 O O . MET A 1 90 ? 31.498 -18.776 -23.896 1.00 64.81 90 MET A O 1
ATOM 728 N N . ALA A 1 91 ? 29.409 -18.258 -24.547 1.00 72.56 91 ALA A N 1
ATOM 729 C CA . ALA A 1 91 ? 29.203 -19.395 -25.436 1.00 72.56 91 ALA A CA 1
ATOM 730 C C . ALA A 1 91 ? 28.470 -18.920 -26.703 1.00 72.56 91 ALA A C 1
ATOM 732 O O . ALA A 1 91 ? 27.252 -19.082 -26.794 1.00 72.56 91 ALA A O 1
ATOM 733 N N . PRO A 1 92 ? 29.181 -18.288 -27.657 1.00 71.81 92 PRO A N 1
ATOM 734 C CA . PRO A 1 92 ? 28.559 -17.809 -28.882 1.00 71.81 92 PRO A CA 1
ATOM 735 C C . PRO A 1 92 ? 27.995 -18.997 -29.670 1.00 71.81 92 PRO A C 1
ATOM 737 O O . PRO A 1 92 ? 28.665 -20.017 -29.847 1.00 71.81 92 PRO A O 1
ATOM 740 N N . LEU A 1 93 ? 26.750 -18.860 -30.122 1.00 77.50 93 LEU A N 1
ATOM 741 C CA . LEU A 1 93 ? 26.065 -19.833 -30.971 1.00 77.50 93 LEU A CA 1
ATOM 742 C C . LEU A 1 93 ? 26.722 -19.936 -32.343 1.00 77.50 93 LEU A C 1
ATOM 744 O O . LEU A 1 93 ? 26.816 -21.025 -32.907 1.00 77.50 93 LEU A O 1
ATOM 748 N N . ASP A 1 94 ? 27.128 -18.787 -32.876 1.00 80.62 94 ASP A N 1
ATOM 749 C CA . ASP A 1 94 ? 27.754 -18.679 -34.182 1.00 80.62 94 ASP A CA 1
ATOM 750 C C . ASP A 1 94 ? 28.887 -17.656 -34.139 1.00 80.62 94 ASP A C 1
ATOM 752 O O . ASP A 1 94 ? 28.862 -16.693 -33.362 1.00 80.62 94 ASP A O 1
ATOM 756 N N . ARG A 1 95 ? 29.900 -17.894 -34.967 1.00 83.88 95 ARG A N 1
ATOM 757 C CA . ARG A 1 95 ? 31.086 -17.051 -35.071 1.00 83.88 95 ARG A CA 1
ATOM 758 C C . ARG A 1 95 ? 31.528 -16.968 -36.522 1.00 83.88 95 ARG A C 1
ATOM 760 O O . ARG A 1 95 ? 31.883 -17.978 -37.127 1.00 83.88 95 ARG A O 1
ATOM 767 N N . VAL A 1 96 ? 31.555 -15.749 -37.048 1.00 84.25 96 VAL A N 1
ATOM 768 C CA . VAL A 1 96 ? 32.038 -15.452 -38.399 1.00 84.25 96 VAL A CA 1
ATOM 769 C C . VAL A 1 96 ? 33.356 -14.703 -38.281 1.00 84.25 96 VAL A C 1
ATOM 771 O O . VAL A 1 96 ? 33.374 -13.560 -37.839 1.00 84.25 96 VAL A O 1
ATOM 774 N N . ASP A 1 97 ? 34.454 -15.349 -38.662 1.00 85.44 97 ASP A N 1
ATOM 775 C CA . ASP A 1 97 ? 35.800 -14.767 -38.643 1.00 85.44 97 ASP A CA 1
ATOM 776 C C . ASP A 1 97 ? 36.225 -14.303 -40.048 1.00 85.44 97 ASP A C 1
ATOM 778 O O . ASP A 1 97 ? 35.746 -14.827 -41.058 1.00 85.44 97 ASP A O 1
ATOM 782 N N . GLY A 1 98 ? 37.172 -13.361 -40.121 1.00 79.81 98 GLY A N 1
ATOM 783 C CA . GLY A 1 98 ? 37.805 -12.961 -41.383 1.00 79.81 98 GLY A CA 1
ATOM 784 C C . GLY A 1 98 ? 36.972 -12.004 -42.237 1.00 79.81 98 GLY A C 1
ATOM 785 O O . GLY A 1 98 ? 37.105 -11.996 -43.460 1.00 79.81 98 GLY A O 1
ATOM 786 N N . VAL A 1 99 ? 36.087 -11.215 -41.626 1.00 83.12 99 VAL A N 1
ATOM 787 C CA . VAL A 1 99 ? 35.299 -10.215 -42.353 1.00 83.12 99 VAL A CA 1
ATOM 788 C C . VAL A 1 99 ? 36.176 -8.987 -42.609 1.00 83.12 99 VAL A C 1
ATOM 790 O O . VAL A 1 99 ? 36.589 -8.328 -41.666 1.00 83.12 99 VAL A O 1
ATOM 793 N N . GLU A 1 100 ? 36.471 -8.677 -43.871 1.00 80.31 100 GLU A N 1
ATOM 794 C CA . GLU A 1 100 ? 37.324 -7.527 -44.240 1.00 80.31 100 GLU A CA 1
ATOM 795 C C . GLU A 1 100 ? 36.539 -6.206 -44.353 1.00 80.31 100 GLU A C 1
ATOM 797 O O . GLU A 1 100 ? 37.098 -5.123 -44.208 1.00 80.31 100 GLU A O 1
ATOM 802 N N . ASN A 1 101 ? 35.228 -6.277 -44.599 1.00 81.75 101 ASN A N 1
ATOM 803 C CA . ASN A 1 101 ? 34.369 -5.101 -44.750 1.00 81.75 101 ASN A CA 1
ATOM 804 C C . ASN A 1 101 ? 33.717 -4.702 -43.421 1.00 81.75 101 ASN A C 1
ATOM 806 O O . ASN A 1 101 ? 33.390 -5.554 -42.606 1.00 81.75 101 ASN A O 1
ATOM 810 N N . THR A 1 102 ? 33.375 -3.423 -43.267 1.00 82.94 102 THR A N 1
ATOM 811 C CA . THR A 1 102 ? 32.666 -2.864 -42.095 1.00 82.94 102 THR A CA 1
ATOM 812 C C . THR A 1 102 ? 31.156 -3.129 -42.079 1.00 82.94 102 THR A C 1
ATOM 814 O O . THR A 1 102 ? 30.390 -2.426 -41.419 1.00 82.94 102 THR A O 1
ATOM 817 N N . SER A 1 103 ? 30.698 -4.120 -42.848 1.00 83.62 103 SER A N 1
ATOM 818 C CA . SER A 1 103 ? 29.303 -4.555 -42.837 1.00 83.62 103 SER A CA 1
ATOM 819 C C . SER A 1 103 ? 29.170 -6.042 -43.129 1.00 83.62 103 SER A C 1
ATOM 821 O O . SER A 1 103 ? 29.917 -6.604 -43.936 1.00 83.62 103 SER A O 1
ATOM 823 N N . HIS A 1 104 ? 28.191 -6.678 -42.489 1.00 85.19 104 HIS A N 1
ATOM 824 C CA . HIS A 1 104 ? 27.892 -8.089 -42.685 1.00 85.19 104 HIS A CA 1
ATOM 825 C C . HIS A 1 104 ? 26.401 -8.371 -42.519 1.00 85.19 104 HIS A C 1
ATOM 827 O O . HIS A 1 104 ? 25.734 -7.801 -41.658 1.00 85.19 104 HIS A O 1
ATOM 833 N N . ASN A 1 105 ? 25.888 -9.284 -43.340 1.00 84.38 105 ASN A N 1
ATOM 834 C CA . ASN A 1 105 ? 24.490 -9.691 -43.297 1.00 84.38 105 ASN A CA 1
ATOM 835 C C . ASN A 1 105 ? 24.373 -11.046 -42.599 1.00 84.38 105 ASN A C 1
ATOM 837 O O . ASN A 1 105 ? 24.791 -12.065 -43.147 1.00 84.38 105 ASN A O 1
ATOM 841 N N . CYS A 1 106 ? 23.741 -11.058 -41.432 1.00 80.69 106 CYS A N 1
ATOM 842 C CA . CYS A 1 106 ? 23.422 -12.267 -40.686 1.00 80.69 106 CYS A CA 1
ATOM 843 C C . CYS A 1 106 ? 21.998 -12.721 -41.029 1.00 80.69 106 CYS A C 1
ATOM 845 O O . CYS A 1 106 ? 21.032 -11.994 -40.800 1.00 80.69 106 CYS A O 1
ATOM 847 N N . SER A 1 107 ? 21.840 -13.929 -41.573 1.00 76.25 107 SER A N 1
ATOM 848 C CA . SER A 1 107 ? 20.514 -14.503 -41.825 1.00 76.25 107 SER A CA 1
ATOM 849 C C . SER A 1 107 ? 20.035 -15.307 -40.617 1.00 76.25 107 SER A C 1
ATOM 851 O O . SER A 1 107 ? 20.618 -16.347 -40.303 1.00 76.25 107 SER A O 1
ATOM 853 N N . LEU A 1 108 ? 18.946 -14.872 -39.988 1.00 74.50 108 LEU A N 1
ATOM 854 C CA . LEU A 1 108 ? 18.273 -15.597 -38.914 1.00 74.50 108 LEU A CA 1
ATOM 855 C C . LEU A 1 108 ? 17.085 -16.379 -39.483 1.00 74.50 108 LEU A C 1
ATOM 857 O O . LEU A 1 108 ? 16.272 -15.855 -40.252 1.00 74.50 108 LEU A O 1
ATOM 861 N N . LYS A 1 109 ? 16.991 -17.660 -39.118 1.00 69.62 109 LYS A N 1
ATOM 862 C CA . LYS A 1 109 ? 15.859 -18.510 -39.504 1.00 69.62 109 LYS A CA 1
ATOM 863 C C . LYS A 1 109 ? 14.702 -18.291 -38.537 1.00 69.62 109 LYS A C 1
ATOM 865 O O . LYS A 1 109 ? 14.914 -18.255 -37.332 1.00 69.62 109 LYS A O 1
ATOM 870 N N . TYR A 1 110 ? 13.498 -18.187 -39.087 1.00 64.88 110 TYR A N 1
ATOM 871 C CA . TYR A 1 110 ? 12.259 -18.126 -38.318 1.00 64.88 110 TYR A CA 1
ATOM 872 C C . TYR A 1 110 ? 11.988 -19.456 -37.597 1.00 64.88 110 TYR A C 1
ATOM 874 O O . TYR A 1 110 ? 12.063 -20.515 -38.232 1.00 64.88 110 TYR A O 1
ATOM 882 N N . ASP A 1 111 ? 11.651 -19.398 -36.306 1.00 65.88 111 ASP A N 1
ATOM 883 C CA . ASP A 1 111 ? 11.175 -20.540 -35.523 1.00 65.88 111 ASP A CA 1
ATOM 884 C C . ASP A 1 111 ? 9.639 -20.495 -35.417 1.00 65.88 111 ASP A C 1
ATOM 886 O O . ASP A 1 111 ? 9.053 -19.494 -35.012 1.00 65.88 111 ASP A O 1
ATOM 890 N N . GLU A 1 112 ? 8.960 -21.588 -35.780 1.00 57.78 112 GLU A N 1
ATOM 891 C CA . GLU A 1 112 ? 7.491 -21.668 -35.747 1.00 57.78 112 GLU A CA 1
ATOM 892 C C . GLU A 1 112 ? 6.899 -21.645 -34.324 1.00 57.78 112 GLU A C 1
ATOM 894 O O . GLU A 1 112 ? 5.695 -21.430 -34.182 1.00 57.78 112 GLU A O 1
ATOM 899 N N . LYS A 1 113 ? 7.704 -21.883 -33.278 1.00 59.06 113 LYS A N 1
ATOM 900 C CA . LYS A 1 113 ? 7.259 -21.864 -31.875 1.00 59.06 113 LYS A CA 1
ATOM 901 C C . LYS A 1 113 ? 7.526 -20.544 -31.164 1.00 59.06 113 LYS A C 1
ATOM 903 O O . LYS A 1 113 ? 6.691 -20.132 -30.367 1.00 59.06 113 LYS A O 1
ATOM 908 N N . GLU A 1 114 ? 8.671 -19.924 -31.433 1.00 57.62 114 GLU A N 1
ATOM 909 C CA . GLU A 1 114 ? 9.164 -18.753 -30.688 1.00 57.62 114 GLU A CA 1
ATOM 910 C C . GLU A 1 114 ? 9.218 -17.475 -31.543 1.00 57.62 114 GLU A C 1
ATOM 912 O O . GLU A 1 114 ? 9.412 -16.387 -31.016 1.00 57.62 114 GLU A O 1
ATOM 917 N N . GLY A 1 115 ? 8.958 -17.565 -32.853 1.00 65.12 115 GLY A N 1
ATOM 918 C CA . GLY A 1 115 ? 8.983 -16.417 -33.757 1.00 65.12 115 GLY A CA 1
ATOM 919 C C . GLY A 1 115 ? 10.384 -16.126 -34.299 1.00 65.12 115 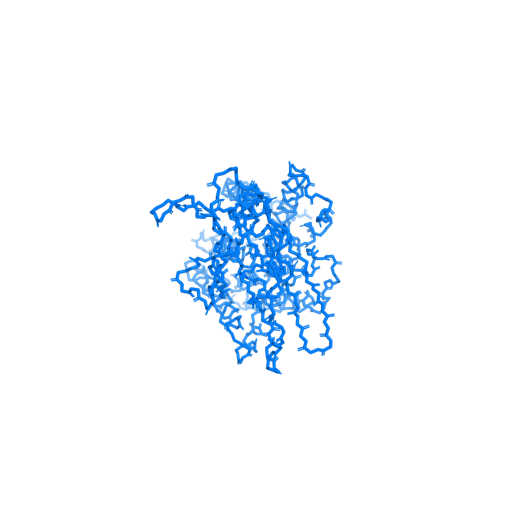GLY A C 1
ATOM 920 O O . GLY A 1 115 ? 11.145 -17.039 -34.628 1.00 65.12 115 GLY A O 1
ATOM 921 N N . PHE A 1 116 ? 10.721 -14.847 -34.476 1.00 67.00 116 PHE A N 1
ATOM 922 C CA . PHE A 1 116 ? 12.075 -14.463 -34.878 1.00 67.00 116 PHE A CA 1
ATOM 923 C C . PHE A 1 116 ? 13.008 -14.508 -33.663 1.00 67.00 116 PHE A C 1
ATOM 925 O O . PHE A 1 116 ? 12.682 -13.902 -32.648 1.00 67.00 116 PHE A O 1
ATOM 932 N N . PRO A 1 117 ? 14.160 -15.196 -33.745 1.00 72.75 117 PRO A N 1
ATOM 933 C CA . PRO A 1 117 ? 15.030 -15.360 -32.591 1.00 72.75 117 PRO A CA 1
ATOM 934 C C . PRO A 1 117 ? 15.681 -14.032 -32.185 1.00 72.75 117 PRO A C 1
ATOM 936 O O . PRO A 1 117 ? 16.327 -13.364 -33.000 1.00 72.75 117 PRO A O 1
ATOM 939 N N . GLU A 1 118 ? 15.557 -13.697 -30.905 1.00 77.75 118 GLU A N 1
ATOM 940 C CA . GLU A 1 118 ? 16.280 -12.606 -30.253 1.00 77.75 118 GLU A CA 1
ATOM 941 C C . GLU A 1 118 ? 17.752 -12.995 -30.092 1.00 77.75 118 GLU A C 1
ATOM 943 O O . GLU A 1 118 ? 18.087 -14.094 -29.631 1.00 77.75 118 GLU A O 1
ATOM 948 N N . ARG A 1 119 ? 18.656 -12.138 -30.565 1.00 83.50 119 ARG A N 1
ATOM 949 C CA . ARG A 1 119 ? 20.091 -12.407 -30.642 1.00 83.50 119 ARG A CA 1
ATOM 950 C C . ARG A 1 119 ? 20.897 -11.164 -30.293 1.00 83.50 119 ARG A C 1
ATOM 952 O O . ARG A 1 119 ? 20.610 -10.056 -30.745 1.00 83.50 119 ARG A O 1
ATOM 959 N N . TYR A 1 120 ? 21.957 -11.389 -29.530 1.00 82.00 120 TYR A N 1
ATOM 960 C CA . TYR A 1 120 ? 23.013 -10.415 -29.312 1.00 82.00 120 TYR A CA 1
ATOM 961 C C . TYR A 1 120 ? 24.116 -10.609 -30.348 1.00 82.00 120 TYR A C 1
ATOM 963 O O . TYR A 1 120 ? 24.478 -11.741 -30.683 1.00 82.00 120 TYR A O 1
ATOM 971 N N . PHE A 1 121 ? 24.686 -9.497 -30.797 1.00 86.50 121 PHE A N 1
ATOM 972 C CA . PHE A 1 121 ? 25.796 -9.431 -31.735 1.00 86.50 121 PHE A CA 1
ATOM 973 C C . PHE A 1 121 ? 26.960 -8.692 -31.080 1.00 86.50 121 PHE A C 1
ATOM 975 O O . PHE A 1 121 ? 26.764 -7.617 -30.521 1.00 86.50 121 PHE A O 1
ATOM 982 N N . ALA A 1 122 ? 28.168 -9.240 -31.160 1.00 87.44 122 ALA A N 1
ATOM 983 C CA . ALA A 1 122 ? 29.395 -8.516 -30.832 1.00 87.44 122 ALA A CA 1
ATOM 984 C C . ALA A 1 122 ? 30.313 -8.497 -32.049 1.00 87.44 122 ALA A C 1
ATOM 986 O O . ALA A 1 122 ? 30.497 -9.527 -32.702 1.00 87.44 122 ALA A O 1
ATOM 987 N N . VAL A 1 123 ? 30.900 -7.338 -32.334 1.00 87.25 123 VAL A N 1
ATOM 988 C CA . VAL A 1 123 ? 31.916 -7.186 -33.377 1.00 87.25 123 VAL A CA 1
ATOM 989 C C . VAL A 1 123 ? 33.253 -6.940 -32.703 1.00 87.25 123 VAL A C 1
ATOM 991 O O . VAL A 1 123 ? 33.417 -5.995 -31.935 1.00 87.25 123 VAL A O 1
ATOM 994 N N . VAL A 1 124 ? 34.216 -7.802 -33.001 1.00 88.06 124 VAL A N 1
ATOM 995 C CA . VAL A 1 124 ? 35.568 -7.751 -32.454 1.00 88.06 124 VAL A CA 1
ATOM 996 C C . VAL A 1 124 ? 36.538 -7.529 -33.607 1.00 88.06 124 VAL A C 1
ATOM 998 O O . VAL A 1 124 ? 36.557 -8.309 -34.558 1.00 88.06 124 VAL A O 1
ATOM 1001 N N . ALA A 1 125 ? 37.332 -6.470 -33.534 1.00 87.44 125 ALA A N 1
ATOM 1002 C CA . ALA A 1 125 ? 38.432 -6.226 -34.450 1.00 87.44 125 ALA A CA 1
ATOM 1003 C C . ALA A 1 125 ? 39.625 -7.100 -34.058 1.00 87.44 125 ALA A C 1
ATOM 1005 O O . ALA A 1 125 ? 39.959 -7.225 -32.879 1.00 87.44 125 ALA A O 1
ATOM 1006 N N . VAL A 1 126 ? 40.260 -7.706 -35.054 1.00 86.44 126 VAL A N 1
ATOM 1007 C CA . VAL A 1 126 ? 41.506 -8.455 -34.900 1.00 86.44 126 VAL A CA 1
ATOM 1008 C C . VAL A 1 126 ? 42.619 -7.576 -35.456 1.00 86.44 126 VAL A C 1
ATOM 1010 O O . VAL A 1 126 ? 42.651 -7.317 -36.658 1.00 86.44 126 VAL A O 1
ATOM 1013 N N . ILE A 1 127 ? 43.472 -7.067 -34.568 1.00 83.19 127 ILE A N 1
ATOM 1014 C CA . ILE A 1 127 ? 44.608 -6.200 -34.917 1.00 83.19 127 ILE A CA 1
ATOM 1015 C C . ILE A 1 127 ? 45.854 -7.070 -35.155 1.00 83.19 127 ILE A C 1
ATOM 1017 O O . ILE A 1 127 ? 46.589 -6.848 -36.110 1.00 83.19 127 ILE A O 1
ATOM 1021 N N . ASP A 1 128 ? 46.040 -8.108 -34.332 1.00 77.56 128 ASP A N 1
ATOM 1022 C CA . ASP A 1 128 ? 47.050 -9.167 -34.490 1.00 77.56 128 ASP A CA 1
ATOM 1023 C C . ASP A 1 128 ? 46.451 -10.512 -34.006 1.00 77.56 128 ASP A C 1
ATOM 1025 O O . ASP A 1 128 ? 45.391 -10.524 -33.371 1.00 77.56 128 ASP A O 1
ATOM 1029 N N . GLU A 1 129 ? 47.100 -11.659 -34.254 1.00 73.19 129 GLU A N 1
ATOM 1030 C CA . GLU A 1 129 ? 46.611 -12.989 -33.828 1.00 73.19 129 GLU A CA 1
ATOM 1031 C C . GLU A 1 129 ? 46.302 -13.048 -32.315 1.00 73.19 129 GLU A C 1
ATOM 1033 O O . GLU A 1 129 ? 45.356 -13.731 -31.898 1.00 73.19 129 GLU A O 1
ATOM 1038 N N . ASP A 1 130 ? 47.047 -12.277 -31.517 1.00 73.31 130 ASP A N 1
ATOM 1039 C CA . ASP A 1 130 ? 46.933 -12.192 -30.059 1.00 73.31 130 ASP A CA 1
ATOM 1040 C C . ASP A 1 130 ? 46.225 -10.917 -29.549 1.00 73.31 130 ASP A C 1
ATOM 1042 O O . ASP A 1 130 ? 45.843 -10.868 -28.376 1.00 73.31 130 ASP A O 1
ATOM 1046 N N . GLU A 1 131 ? 46.015 -9.898 -30.392 1.00 83.12 131 GLU A N 1
ATOM 1047 C CA . GLU A 1 131 ? 45.431 -8.609 -29.992 1.00 83.12 131 GLU A CA 1
ATOM 1048 C C . GLU A 1 131 ? 44.061 -8.394 -30.646 1.00 83.12 131 GLU A C 1
ATOM 1050 O O . GLU A 1 131 ? 43.923 -8.238 -31.862 1.00 83.12 131 GLU A O 1
ATOM 1055 N N . LYS A 1 132 ? 43.022 -8.404 -29.805 1.00 85.44 132 LYS A N 1
ATOM 1056 C CA . LYS A 1 132 ? 41.624 -8.256 -30.211 1.00 85.44 132 LYS A CA 1
ATOM 1057 C C . LYS A 1 132 ? 40.960 -7.153 -29.411 1.00 85.44 132 LYS A C 1
ATOM 1059 O O . LYS A 1 132 ? 41.067 -7.133 -28.186 1.00 85.44 132 LYS A O 1
ATOM 1064 N N . GLU A 1 133 ? 40.223 -6.296 -30.100 1.00 86.50 133 GLU A N 1
ATOM 1065 C CA . GLU A 1 133 ? 39.511 -5.169 -29.507 1.00 86.50 133 GLU A CA 1
ATOM 1066 C C . GLU A 1 133 ? 38.014 -5.282 -29.800 1.00 86.50 133 GLU A C 1
ATOM 1068 O O . GLU A 1 133 ? 37.605 -5.573 -30.924 1.00 86.50 133 GLU A O 1
ATOM 1073 N N . LEU A 1 134 ? 37.173 -5.078 -28.784 1.00 86.19 134 LEU A N 1
ATOM 1074 C CA . LEU A 1 134 ? 35.728 -5.013 -28.982 1.00 86.19 134 LEU A CA 1
ATOM 1075 C C . LEU A 1 134 ? 35.386 -3.688 -29.675 1.00 86.19 134 LEU A C 1
ATOM 1077 O O . LEU A 1 134 ? 35.566 -2.624 -29.093 1.00 86.19 134 LEU A O 1
ATOM 1081 N N . VAL A 1 135 ? 34.865 -3.759 -30.901 1.00 86.56 135 VAL A N 1
ATOM 1082 C CA . VAL A 1 135 ? 34.366 -2.583 -31.636 1.00 86.56 135 VAL A CA 1
ATOM 1083 C C . VAL A 1 135 ? 33.062 -2.106 -31.007 1.00 86.56 135 VAL A C 1
ATOM 1085 O O . VAL A 1 135 ? 32.860 -0.912 -30.781 1.00 86.56 135 VAL A O 1
ATOM 1088 N N . GLY A 1 136 ? 32.183 -3.065 -30.720 1.00 85.81 136 GLY A N 1
ATOM 1089 C CA . GLY A 1 136 ? 30.930 -2.815 -30.043 1.00 85.81 136 GLY A CA 1
ATOM 1090 C C . GLY A 1 136 ? 30.030 -4.037 -29.969 1.00 85.81 136 GLY A C 1
ATOM 1091 O O . GLY A 1 136 ? 30.349 -5.123 -30.471 1.00 85.81 136 GLY A O 1
ATOM 1092 N N . MET A 1 137 ? 28.862 -3.831 -29.381 1.00 84.19 137 MET A N 1
ATOM 1093 C CA . MET A 1 137 ? 27.812 -4.827 -29.256 1.00 84.19 137 MET A CA 1
ATOM 1094 C C . MET A 1 137 ? 26.457 -4.235 -29.637 1.00 84.19 137 MET A C 1
ATOM 1096 O O . MET A 1 137 ? 26.194 -3.060 -29.411 1.00 84.19 137 MET A O 1
ATOM 1100 N N . GLY A 1 138 ? 25.569 -5.065 -30.173 1.00 83.44 138 GLY A N 1
ATOM 1101 C CA . GLY A 1 138 ? 24.200 -4.675 -30.486 1.00 83.44 138 GLY A CA 1
ATOM 1102 C C . GLY A 1 138 ? 23.234 -5.855 -30.430 1.00 83.44 138 GLY A C 1
ATOM 1103 O O . GLY A 1 138 ? 23.619 -6.991 -30.152 1.00 83.44 138 GLY A O 1
ATOM 1104 N N . MET A 1 139 ? 21.958 -5.585 -30.666 1.00 80.94 139 MET A N 1
ATOM 1105 C CA . MET A 1 139 ? 20.866 -6.554 -30.568 1.00 80.94 139 MET A CA 1
ATOM 1106 C C . MET A 1 139 ? 19.834 -6.310 -31.675 1.00 80.94 139 MET A C 1
ATOM 1108 O O . MET A 1 139 ? 19.713 -5.195 -32.172 1.00 80.94 139 MET A O 1
ATOM 1112 N N . ASN A 1 140 ? 19.104 -7.351 -32.083 1.00 81.00 140 ASN A N 1
ATOM 1113 C CA . ASN A 1 140 ? 18.020 -7.248 -33.077 1.00 81.00 140 ASN A CA 1
ATOM 1114 C C . ASN A 1 140 ? 16.620 -7.104 -32.456 1.00 81.00 140 ASN A C 1
ATOM 1116 O O . ASN A 1 140 ? 15.628 -7.263 -33.164 1.00 81.00 140 ASN A O 1
ATOM 1120 N N . PHE A 1 141 ? 16.543 -6.859 -31.152 1.00 69.69 141 PHE A N 1
ATOM 1121 C CA . PHE A 1 141 ? 15.307 -6.721 -30.394 1.00 69.69 141 PHE A CA 1
ATOM 1122 C C . PHE A 1 141 ? 15.415 -5.518 -29.460 1.00 69.69 141 PHE A C 1
ATOM 1124 O O . PHE A 1 141 ? 16.516 -5.118 -29.082 1.00 69.69 141 PHE A O 1
ATOM 1131 N N . GLU A 1 142 ? 14.283 -4.923 -29.100 1.00 63.62 142 GLU A N 1
ATOM 1132 C CA . GLU A 1 142 ? 14.266 -3.885 -28.072 1.00 63.62 142 GLU A CA 1
ATOM 1133 C C . GLU A 1 142 ? 14.499 -4.545 -26.710 1.00 63.62 142 G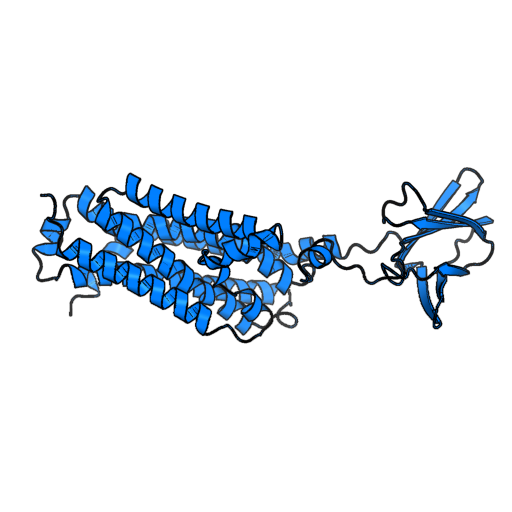LU A C 1
ATOM 1135 O O . GLU A 1 142 ? 13.803 -5.498 -26.343 1.00 63.62 142 GLU A O 1
ATOM 1140 N N . ARG A 1 143 ? 15.506 -4.067 -25.966 1.00 56.59 143 ARG A N 1
ATOM 1141 C CA . ARG A 1 143 ? 15.837 -4.606 -24.645 1.00 56.59 143 ARG A CA 1
ATOM 1142 C C . ARG A 1 143 ? 14.657 -4.382 -23.711 1.00 56.59 143 ARG A C 1
ATOM 1144 O O . ARG A 1 143 ? 14.461 -3.306 -23.163 1.00 56.59 143 ARG A O 1
ATOM 1151 N N . THR A 1 144 ? 13.893 -5.440 -23.523 1.00 53.19 144 THR A N 1
ATOM 1152 C CA . THR A 1 144 ? 12.787 -5.494 -22.581 1.00 53.19 144 THR A CA 1
ATOM 1153 C C . THR A 1 144 ? 13.422 -5.791 -21.219 1.00 53.19 144 THR A C 1
ATOM 1155 O O . THR A 1 144 ? 14.296 -6.661 -21.133 1.00 53.19 144 THR A O 1
ATOM 1158 N N . SER A 1 145 ? 13.109 -5.040 -20.155 1.00 54.78 145 SER A N 1
ATOM 1159 C CA . SER A 1 145 ? 13.752 -5.317 -18.857 1.00 54.78 145 SER A CA 1
ATOM 1160 C C . SER A 1 145 ? 13.454 -6.773 -18.441 1.00 54.78 145 SER A C 1
ATOM 1162 O O . SER A 1 145 ? 12.342 -7.245 -18.685 1.00 54.78 145 SER A O 1
ATOM 1164 N N . PRO A 1 146 ? 14.373 -7.509 -17.780 1.00 50.59 146 PRO A N 1
ATOM 1165 C CA . PRO A 1 146 ? 14.096 -8.884 -17.332 1.00 50.59 146 PRO A CA 1
ATOM 1166 C C . PRO A 1 146 ? 12.829 -8.994 -16.471 1.00 50.59 146 PRO A C 1
ATOM 1168 O O . PRO A 1 146 ? 12.218 -10.049 -16.347 1.00 50.59 146 PRO A O 1
ATOM 1171 N N . PHE A 1 147 ? 12.426 -7.883 -15.856 1.00 48.25 147 PHE A N 1
ATOM 1172 C CA . PHE A 1 147 ? 11.191 -7.782 -15.103 1.00 48.25 147 PHE A CA 1
ATOM 1173 C C . PHE A 1 147 ? 9.961 -7.544 -15.990 1.00 48.25 147 PHE A C 1
ATOM 1175 O O . PHE A 1 147 ? 8.893 -8.043 -15.665 1.00 48.25 147 PHE A O 1
ATOM 1182 N N . GLN A 1 148 ? 10.080 -6.853 -17.119 1.00 53.53 148 GLN A N 1
ATOM 1183 C CA . GLN A 1 148 ? 8.989 -6.688 -18.079 1.00 53.53 148 GLN A CA 1
ATOM 1184 C C . GLN A 1 148 ? 8.635 -8.007 -18.779 1.00 53.53 148 GLN A C 1
ATOM 1186 O O . GLN A 1 148 ? 7.458 -8.263 -19.014 1.00 53.53 148 GLN A O 1
ATOM 1191 N N . GLU A 1 149 ? 9.608 -8.892 -19.009 1.00 50.12 149 GLU A N 1
ATOM 1192 C CA . GLU A 1 149 ? 9.354 -10.252 -19.513 1.00 50.12 149 GLU A CA 1
ATOM 1193 C C . GLU A 1 149 ? 8.558 -11.108 -18.504 1.00 50.12 149 GLU A C 1
ATOM 1195 O O . GLU A 1 149 ? 7.674 -11.873 -18.882 1.00 50.12 149 GLU A O 1
ATOM 1200 N N . ILE A 1 150 ? 8.825 -10.943 -17.202 1.00 45.69 150 ILE A N 1
ATOM 1201 C CA . ILE A 1 150 ? 8.180 -11.724 -16.132 1.00 45.69 150 ILE A CA 1
ATOM 1202 C C . ILE A 1 150 ? 6.826 -11.128 -15.713 1.00 45.69 150 ILE A C 1
ATOM 1204 O O . ILE A 1 150 ? 5.901 -11.871 -15.388 1.00 45.69 150 ILE A O 1
ATOM 1208 N N . TRP A 1 151 ? 6.701 -9.801 -15.693 1.00 50.50 151 TRP A N 1
ATOM 1209 C CA . TRP A 1 151 ? 5.579 -9.096 -15.060 1.00 50.50 151 TRP A CA 1
ATOM 1210 C C . TRP A 1 151 ? 4.779 -8.204 -16.020 1.00 50.50 151 TRP A C 1
ATOM 1212 O O . TRP A 1 151 ? 3.799 -7.595 -15.602 1.00 50.50 151 TRP A O 1
ATOM 1222 N N . GLY A 1 152 ? 5.173 -8.105 -17.295 1.00 52.22 152 GLY A N 1
ATOM 1223 C CA . GLY A 1 152 ? 4.447 -7.355 -18.328 1.00 52.22 152 GLY A CA 1
ATOM 1224 C C . GLY A 1 152 ? 4.498 -5.828 -18.192 1.00 52.22 152 GLY A C 1
ATOM 1225 O O . GLY A 1 152 ? 3.788 -5.135 -18.918 1.00 52.22 152 GLY A O 1
ATOM 1226 N N . VAL A 1 153 ? 5.318 -5.299 -17.279 1.00 60.09 153 VAL A N 1
ATOM 1227 C CA . VAL A 1 153 ? 5.444 -3.865 -16.985 1.00 60.09 153 VAL A CA 1
ATOM 1228 C C . VAL A 1 153 ? 6.884 -3.417 -17.206 1.00 60.09 153 VAL A C 1
ATOM 1230 O O . VAL A 1 153 ? 7.806 -4.042 -16.686 1.00 60.09 153 VAL A O 1
ATOM 1233 N N . ASP A 1 154 ? 7.087 -2.333 -17.960 1.00 63.25 154 ASP A N 1
ATOM 1234 C CA . ASP A 1 154 ? 8.409 -1.721 -18.084 1.00 63.25 154 ASP A CA 1
ATOM 1235 C C . ASP A 1 154 ? 8.775 -1.005 -16.779 1.00 63.25 154 ASP A C 1
ATOM 1237 O O . ASP A 1 154 ? 8.238 0.051 -16.435 1.00 63.25 154 ASP A O 1
ATOM 1241 N N . TYR A 1 155 ? 9.663 -1.636 -16.016 1.00 66.12 155 TYR A N 1
ATOM 1242 C CA . TYR A 1 155 ? 10.152 -1.109 -14.752 1.00 66.12 155 TYR A CA 1
ATOM 1243 C C . TYR A 1 155 ? 11.281 -0.094 -14.906 1.00 66.12 155 TYR A C 1
ATOM 1245 O O . TYR A 1 155 ? 11.617 0.539 -13.908 1.00 66.12 155 TYR A O 1
ATOM 1253 N N . GLY A 1 156 ? 11.837 0.071 -16.112 1.00 66.50 156 GLY A N 1
ATOM 1254 C CA . GLY A 1 156 ? 12.805 1.125 -16.404 1.00 66.50 156 GLY A CA 1
ATOM 1255 C C . GLY A 1 156 ? 12.188 2.515 -16.258 1.00 66.50 156 GLY A C 1
ATOM 1256 O O . GLY A 1 156 ? 12.844 3.414 -15.749 1.00 66.50 156 GLY A O 1
ATOM 1257 N N . ASP A 1 157 ? 10.902 2.663 -16.588 1.00 79.62 157 ASP A N 1
ATOM 1258 C CA . ASP A 1 157 ? 10.166 3.914 -16.403 1.00 79.62 157 ASP A CA 1
ATOM 1259 C C . ASP A 1 157 ? 9.776 4.158 -14.932 1.00 79.62 157 ASP A C 1
ATOM 1261 O O . ASP A 1 157 ? 9.526 3.242 -14.138 1.00 79.62 157 ASP A O 1
ATOM 1265 N N . ILE A 1 158 ? 9.643 5.431 -14.559 1.00 85.50 158 ILE A N 1
ATOM 1266 C CA . ILE A 1 158 ? 9.321 5.872 -13.198 1.00 85.50 158 ILE A CA 1
ATOM 1267 C C . ILE A 1 158 ? 7.983 5.298 -12.707 1.00 85.50 158 ILE A C 1
ATOM 1269 O O . ILE A 1 158 ? 7.839 5.018 -11.514 1.00 85.50 158 ILE A O 1
ATOM 1273 N N . GLN A 1 159 ? 7.009 5.072 -13.596 1.00 87.19 159 GLN A N 1
ATOM 1274 C CA . GLN A 1 159 ? 5.729 4.443 -13.242 1.00 87.19 159 GLN A CA 1
ATOM 1275 C C . GLN A 1 159 ? 5.920 2.992 -12.790 1.00 87.19 159 GLN A C 1
ATOM 1277 O O . GLN A 1 159 ? 5.380 2.586 -11.753 1.00 87.19 159 GLN A O 1
ATOM 1282 N N . GLY A 1 160 ? 6.732 2.230 -13.522 1.00 83.19 160 GLY A N 1
ATOM 1283 C CA . GLY A 1 160 ? 7.072 0.862 -13.164 1.00 83.19 160 GLY A CA 1
ATOM 1284 C C . GLY A 1 160 ? 7.896 0.822 -11.878 1.00 83.19 160 GLY A C 1
ATOM 1285 O O . GLY A 1 160 ? 7.533 0.114 -10.934 1.00 83.19 160 GLY A O 1
ATOM 1286 N N . PHE A 1 161 ? 8.941 1.646 -11.768 1.00 86.06 161 PHE A N 1
ATOM 1287 C CA . PHE A 1 161 ? 9.749 1.750 -10.548 1.00 86.06 161 PHE A CA 1
ATOM 1288 C C . PHE A 1 161 ? 8.894 2.024 -9.296 1.00 86.06 161 PHE A C 1
ATOM 1290 O O . PHE A 1 161 ? 9.015 1.335 -8.277 1.00 86.06 161 PHE A O 1
ATOM 1297 N N . LEU A 1 162 ? 7.970 2.989 -9.373 1.00 89.06 162 LEU A N 1
ATOM 1298 C CA . LEU A 1 162 ? 7.023 3.278 -8.293 1.00 89.06 162 LEU A CA 1
ATOM 1299 C C . LEU A 1 162 ? 6.096 2.096 -7.993 1.00 89.06 162 LEU A C 1
ATOM 1301 O O . LEU A 1 162 ? 5.761 1.871 -6.826 1.00 89.06 162 LEU A O 1
ATOM 1305 N N . SER A 1 163 ? 5.715 1.323 -9.008 1.00 87.44 163 SER A N 1
ATOM 1306 C CA . SER A 1 163 ? 4.862 0.151 -8.830 1.00 87.44 163 SER A CA 1
ATOM 1307 C C . SER A 1 163 ? 5.550 -0.937 -7.994 1.00 87.44 163 SER A C 1
ATOM 1309 O O . SER A 1 163 ? 4.959 -1.449 -7.039 1.00 87.44 163 SER A O 1
ATOM 1311 N N . ILE A 1 164 ? 6.842 -1.200 -8.234 1.00 83.12 164 ILE A N 1
ATOM 1312 C CA . ILE A 1 164 ? 7.645 -2.125 -7.404 1.00 83.12 164 ILE A CA 1
ATOM 1313 C C . ILE A 1 164 ? 7.696 -1.653 -5.949 1.00 83.12 164 ILE A C 1
ATOM 1315 O O . ILE A 1 164 ? 7.527 -2.452 -5.015 1.00 83.12 164 ILE A O 1
ATOM 1319 N N . LEU A 1 165 ? 7.943 -0.356 -5.740 1.00 84.69 165 LEU A N 1
ATOM 1320 C CA . LEU A 1 165 ? 8.047 0.227 -4.402 1.00 84.69 165 LEU A CA 1
ATOM 1321 C C . LEU A 1 165 ? 6.745 0.062 -3.609 1.00 84.69 165 LEU A C 1
ATOM 1323 O O . LEU A 1 165 ? 6.782 -0.291 -2.422 1.00 84.69 165 LEU A O 1
ATOM 1327 N N . TRP A 1 166 ? 5.605 0.287 -4.267 1.00 84.94 166 TRP A N 1
ATOM 1328 C CA . TRP A 1 166 ? 4.279 0.131 -3.674 1.00 84.94 166 TRP A CA 1
ATOM 1329 C C . TRP A 1 166 ? 3.983 -1.326 -3.314 1.00 84.94 166 TRP A C 1
ATOM 1331 O O . TRP A 1 166 ? 3.548 -1.592 -2.191 1.00 84.94 166 TRP A O 1
ATOM 1341 N N . SER A 1 167 ? 4.284 -2.263 -4.215 1.00 81.81 167 SER A N 1
ATOM 1342 C CA . SER A 1 167 ? 4.069 -3.696 -3.985 1.00 81.81 167 SER A CA 1
ATOM 1343 C C . SER A 1 167 ? 4.890 -4.230 -2.805 1.00 81.81 167 SER A C 1
ATOM 1345 O O . SER A 1 167 ? 4.374 -4.933 -1.936 1.00 81.81 167 SER A O 1
ATOM 1347 N N . THR A 1 168 ? 6.169 -3.849 -2.717 1.00 79.12 168 THR A N 1
ATOM 1348 C CA . THR A 1 168 ? 7.131 -4.599 -1.896 1.00 79.12 168 THR A CA 1
ATOM 1349 C C . THR A 1 168 ? 7.135 -4.188 -0.412 1.00 79.12 168 THR A C 1
ATOM 1351 O O . THR A 1 168 ? 7.086 -5.039 0.475 1.00 79.12 168 THR A O 1
ATOM 1354 N N . TRP A 1 169 ? 7.193 -2.889 -0.085 1.00 82.12 169 TRP A N 1
ATOM 1355 C CA . TRP A 1 169 ? 7.427 -2.445 1.310 1.00 82.12 169 TRP A CA 1
ATOM 1356 C C . TRP A 1 169 ? 6.255 -1.668 1.907 1.00 82.12 169 TRP A C 1
ATOM 1358 O O . TRP A 1 169 ? 6.140 -1.581 3.134 1.00 82.12 169 TRP A O 1
ATOM 1368 N N . TRP A 1 170 ? 5.388 -1.097 1.068 1.00 90.62 170 TRP A N 1
ATOM 1369 C CA . TRP A 1 170 ? 4.413 -0.093 1.490 1.00 90.62 170 TRP A CA 1
ATOM 1370 C C . TRP A 1 170 ? 3.433 -0.617 2.540 1.00 90.62 170 TRP A C 1
ATOM 1372 O O . TRP A 1 170 ? 3.328 -0.067 3.641 1.00 90.62 170 TRP A O 1
ATOM 1382 N N . ILE A 1 171 ? 2.756 -1.728 2.237 1.00 90.25 171 ILE A N 1
ATOM 1383 C CA . ILE A 1 171 ? 1.771 -2.332 3.142 1.00 90.25 171 ILE A CA 1
ATOM 1384 C C . ILE A 1 171 ? 2.434 -2.860 4.412 1.00 90.25 171 ILE A C 1
ATOM 1386 O O . ILE A 1 171 ? 1.867 -2.721 5.495 1.00 90.25 171 ILE A O 1
ATOM 1390 N N . LEU A 1 172 ? 3.634 -3.435 4.309 1.00 92.81 172 LEU A N 1
ATOM 1391 C CA . LEU A 1 172 ? 4.340 -3.966 5.470 1.00 92.81 172 LEU A CA 1
ATOM 1392 C C . LEU A 1 172 ? 4.738 -2.839 6.427 1.00 92.81 172 LEU A C 1
ATOM 1394 O O . LEU A 1 172 ? 4.338 -2.849 7.588 1.00 92.81 172 LEU A O 1
ATOM 1398 N N . LEU A 1 173 ? 5.471 -1.827 5.964 1.00 90.88 173 LEU A N 1
ATOM 1399 C CA . LEU A 1 173 ? 5.969 -0.765 6.842 1.00 90.88 173 LEU A CA 1
ATOM 1400 C C . LEU A 1 173 ? 4.834 0.088 7.421 1.00 90.88 173 LEU A C 1
ATOM 1402 O O . LEU A 1 173 ? 4.750 0.284 8.638 1.00 90.88 173 LEU A O 1
ATOM 1406 N N . ILE A 1 174 ? 3.949 0.584 6.555 1.00 92.75 174 ILE A N 1
ATOM 1407 C CA . ILE A 1 174 ? 2.881 1.500 6.960 1.00 92.75 174 ILE A CA 1
ATOM 1408 C C . ILE A 1 174 ? 1.761 0.739 7.671 1.00 92.75 174 ILE A C 1
ATOM 1410 O O . ILE A 1 174 ? 1.290 1.173 8.725 1.00 92.75 174 ILE A O 1
ATOM 1414 N N . GLY A 1 175 ? 1.381 -0.434 7.159 1.00 94.62 175 GLY A N 1
ATOM 1415 C CA . GLY A 1 175 ? 0.325 -1.257 7.742 1.00 94.62 175 GLY A CA 1
ATOM 1416 C C . GLY A 1 175 ? 0.675 -1.754 9.140 1.00 94.62 175 GLY A C 1
ATOM 1417 O O . GLY A 1 175 ? -0.168 -1.664 10.033 1.00 94.62 175 GLY A O 1
ATOM 1418 N N . LEU A 1 176 ? 1.912 -2.208 9.382 1.00 95.94 176 LEU A N 1
ATOM 1419 C CA . LEU A 1 176 ? 2.329 -2.643 10.722 1.00 95.94 176 LEU A CA 1
ATOM 1420 C C . LEU A 1 176 ? 2.285 -1.481 11.722 1.00 95.94 176 LEU A C 1
ATOM 1422 O O . LEU A 1 176 ? 1.778 -1.640 12.834 1.00 95.94 176 LEU A O 1
ATOM 1426 N N . TYR A 1 177 ? 2.749 -0.291 11.337 1.00 94.56 177 TYR A N 1
ATOM 1427 C CA . TYR A 1 177 ? 2.695 0.875 12.219 1.00 94.56 177 TYR A CA 1
ATOM 1428 C C . TYR A 1 177 ? 1.258 1.328 12.514 1.00 94.56 177 TYR A C 1
ATOM 1430 O O . TYR A 1 177 ? 0.903 1.554 13.675 1.00 94.56 177 TYR A O 1
ATOM 1438 N N . ILE A 1 178 ? 0.411 1.414 11.484 1.00 95.62 178 ILE A N 1
ATOM 1439 C CA . ILE A 1 178 ? -1.004 1.770 11.635 1.00 95.62 178 ILE A CA 1
ATOM 1440 C C . ILE A 1 178 ? -1.718 0.742 12.508 1.00 95.62 178 ILE A C 1
ATOM 1442 O O . ILE A 1 178 ? -2.455 1.125 13.420 1.00 95.62 178 ILE A O 1
ATOM 1446 N N . GLY A 1 179 ? -1.471 -0.549 12.286 1.00 96.62 179 GLY A N 1
ATOM 1447 C CA . GLY A 1 179 ? -2.044 -1.610 13.101 1.00 96.62 179 GLY A CA 1
ATOM 1448 C C . GLY A 1 179 ? -1.607 -1.503 14.561 1.00 96.62 179 GLY A C 1
ATOM 1449 O O . GLY A 1 179 ? -2.439 -1.536 15.470 1.00 96.62 179 GLY A O 1
ATOM 1450 N N . TYR A 1 180 ? -0.317 -1.248 14.799 1.00 95.50 180 TYR A N 1
ATOM 1451 C CA . TYR A 1 180 ? 0.221 -1.008 16.136 1.00 95.50 180 TYR A CA 1
ATOM 1452 C C . TYR A 1 180 ? -0.462 0.174 16.838 1.00 95.50 180 TYR A C 1
ATOM 1454 O O . TYR A 1 180 ? -0.885 0.031 17.991 1.00 95.50 180 TYR A O 1
ATOM 1462 N N . ILE A 1 181 ? -0.601 1.334 16.182 1.00 94.50 181 ILE A N 1
ATOM 1463 C CA . ILE A 1 181 ? -1.276 2.490 16.795 1.00 94.50 181 ILE A CA 1
ATOM 1464 C C . ILE A 1 181 ? -2.745 2.178 17.054 1.00 94.50 181 ILE A C 1
ATOM 1466 O O . ILE A 1 181 ? -3.226 2.472 18.146 1.00 94.50 181 ILE A O 1
ATOM 1470 N N . SER A 1 182 ? -3.434 1.581 16.081 1.00 95.19 182 SER A N 1
ATOM 1471 C CA . SER A 1 182 ? -4.866 1.278 16.151 1.00 95.19 182 SER A CA 1
ATOM 1472 C C . SER A 1 182 ? -5.194 0.386 17.344 1.00 95.19 182 SER A C 1
ATOM 1474 O O . SER A 1 182 ? -6.111 0.693 18.103 1.00 95.19 182 SER A O 1
ATOM 1476 N N . VAL A 1 183 ? -4.392 -0.662 17.576 1.00 96.00 183 VAL A N 1
ATOM 1477 C CA . VAL A 1 183 ? -4.517 -1.504 18.775 1.00 96.00 183 VAL A CA 1
ATOM 1478 C C . VAL A 1 183 ? -4.293 -0.675 20.041 1.00 96.00 183 VAL A C 1
ATOM 1480 O O . VAL A 1 183 ? -5.167 -0.603 20.904 1.00 96.00 183 VAL A O 1
ATOM 1483 N N . ASN A 1 184 ? -3.141 -0.003 20.134 1.00 91.62 184 ASN A N 1
ATOM 1484 C CA . ASN A 1 184 ? -2.724 0.745 21.326 1.00 91.62 184 ASN A CA 1
ATOM 1485 C C . ASN A 1 184 ? -3.588 1.973 21.634 1.00 91.62 184 ASN A C 1
ATOM 1487 O O . ASN A 1 184 ? -3.390 2.619 22.669 1.00 91.62 184 ASN A O 1
ATOM 1491 N N . LEU A 1 185 ? -4.459 2.378 20.718 1.00 89.31 185 LEU A N 1
ATOM 1492 C CA . LEU A 1 185 ? -5.419 3.446 20.942 1.00 89.31 185 LEU A CA 1
ATOM 1493 C C . LEU A 1 185 ? -6.602 2.981 21.798 1.00 89.31 185 LEU A C 1
ATOM 1495 O O . LEU A 1 185 ? -7.228 3.799 22.469 1.00 89.31 185 LEU A O 1
ATOM 1499 N N . ILE A 1 186 ? -6.885 1.680 21.775 1.00 89.56 186 ILE A N 1
ATOM 1500 C CA . ILE A 1 186 ? -7.984 1.053 22.508 1.00 89.56 186 ILE A CA 1
ATOM 1501 C C . ILE A 1 186 ? -7.443 0.321 23.731 1.00 89.56 186 ILE A C 1
ATOM 1503 O O . ILE A 1 186 ? -7.854 0.602 24.851 1.00 89.56 186 ILE A O 1
ATOM 1507 N N . THR A 1 187 ? -6.476 -0.579 23.543 1.00 89.94 187 THR A N 1
ATOM 1508 C CA . THR A 1 187 ? -5.994 -1.475 24.608 1.00 89.94 187 THR A CA 1
ATOM 1509 C C . THR A 1 187 ? -5.316 -0.738 25.755 1.00 89.94 187 THR A C 1
ATOM 1511 O O . THR A 1 187 ? -5.408 -1.182 26.890 1.00 89.94 187 THR A O 1
ATOM 1514 N N . LYS A 1 188 ? -4.700 0.422 25.507 1.00 86.44 188 LYS A N 1
ATOM 1515 C CA . LYS A 1 188 ? -4.096 1.219 26.585 1.00 86.44 188 LYS A CA 1
ATOM 1516 C C . LYS A 1 188 ? -5.114 1.839 27.532 1.00 86.44 188 LYS A C 1
ATOM 1518 O O . LYS A 1 188 ? -4.797 2.022 28.699 1.00 86.44 188 LYS A O 1
ATOM 1523 N N . ASP A 1 189 ? -6.327 2.132 27.065 1.00 85.69 189 ASP A N 1
ATOM 1524 C CA . ASP A 1 189 ? -7.373 2.628 27.962 1.00 85.69 189 ASP A CA 1
ATOM 1525 C C . ASP A 1 189 ? -7.866 1.513 28.908 1.00 85.69 189 ASP A C 1
ATOM 1527 O O . ASP A 1 189 ? -8.289 1.819 30.023 1.00 85.69 189 ASP A O 1
ATOM 1531 N N . TYR A 1 190 ? -7.747 0.240 28.500 1.00 83.62 190 TYR A N 1
ATOM 1532 C CA . TYR A 1 190 ? -7.948 -0.924 29.372 1.00 83.62 190 TYR A CA 1
ATOM 1533 C C . TYR A 1 190 ? -6.756 -1.150 30.313 1.00 83.62 190 TYR A C 1
ATOM 1535 O O . TYR A 1 190 ? -6.937 -1.246 31.518 1.00 83.62 190 TYR A O 1
ATOM 1543 N N . GLU A 1 191 ? -5.532 -1.197 29.776 1.00 84.81 191 GLU A N 1
ATOM 1544 C CA . GLU A 1 191 ? -4.313 -1.502 30.546 1.00 84.81 191 GLU A CA 1
ATOM 1545 C C . GLU A 1 191 ? -3.965 -0.432 31.596 1.00 84.81 191 GLU A C 1
ATOM 1547 O O . GLU A 1 191 ? -3.298 -0.738 32.579 1.00 84.81 191 GLU A O 1
ATOM 1552 N N . GLU A 1 192 ? -4.394 0.818 31.398 1.00 84.31 192 GLU A N 1
ATOM 1553 C CA . GLU A 1 192 ? -4.176 1.925 32.340 1.00 84.31 192 GLU A CA 1
ATOM 1554 C C . GLU A 1 192 ? -5.381 2.174 33.275 1.00 84.31 192 GLU A C 1
ATOM 1556 O O . GLU A 1 192 ? -5.418 3.220 33.924 1.00 84.31 192 GLU A O 1
ATOM 1561 N N . GLU A 1 193 ? -6.378 1.273 33.317 1.00 80.06 193 GLU A N 1
ATOM 1562 C CA . GLU A 1 193 ? -7.605 1.389 34.143 1.00 80.06 193 GLU A CA 1
ATOM 1563 C C . GLU A 1 193 ? -8.363 2.719 33.918 1.00 80.06 193 GLU A C 1
ATOM 1565 O O . GLU A 1 193 ? -9.039 3.272 34.788 1.00 80.06 193 GLU A O 1
ATOM 1570 N N . ARG A 1 194 ? -8.246 3.291 32.712 1.00 78.69 194 ARG A N 1
ATOM 1571 C CA . ARG A 1 194 ? -8.856 4.587 32.364 1.00 78.69 194 ARG A CA 1
ATOM 1572 C C . ARG A 1 194 ? -10.263 4.458 31.809 1.00 78.69 194 ARG A C 1
ATOM 1574 O O . ARG A 1 194 ? -10.970 5.469 31.738 1.00 78.69 194 ARG A O 1
ATOM 1581 N N . MET A 1 195 ? -10.662 3.255 31.405 1.00 77.50 195 MET A N 1
ATOM 1582 C CA . MET A 1 195 ? -11.941 3.005 30.748 1.00 77.50 195 MET A CA 1
ATOM 1583 C C . MET A 1 195 ? -13.126 3.464 31.614 1.00 77.50 195 MET A C 1
ATOM 1585 O O . MET A 1 195 ? -14.004 4.175 31.121 1.00 77.50 195 MET A O 1
ATOM 1589 N N . ASP A 1 196 ? -13.085 3.193 32.919 1.00 76.06 196 ASP A N 1
ATOM 1590 C CA . ASP A 1 196 ? -14.136 3.568 33.873 1.00 76.06 196 ASP A CA 1
ATOM 1591 C C . ASP A 1 196 ? -14.276 5.084 34.027 1.00 76.06 196 ASP A C 1
ATOM 1593 O O . ASP A 1 196 ? -15.373 5.648 33.981 1.00 76.06 196 ASP A O 1
ATOM 1597 N N . VAL A 1 197 ? -13.146 5.787 34.127 1.00 79.25 197 VAL A N 1
ATOM 1598 C CA . VAL A 1 197 ? -13.130 7.251 34.229 1.00 79.25 197 VAL A CA 1
ATOM 1599 C C . VAL A 1 197 ? -13.621 7.889 32.927 1.00 79.25 197 VAL A C 1
ATOM 1601 O O . VAL A 1 197 ? -14.321 8.907 32.957 1.00 79.25 197 VAL A O 1
ATOM 1604 N N . LEU A 1 198 ? -13.287 7.313 31.771 1.00 76.00 198 LEU A N 1
ATOM 1605 C CA . LEU A 1 198 ? -13.733 7.812 30.471 1.00 76.00 198 LEU A CA 1
ATOM 1606 C C . LEU A 1 198 ? -15.234 7.600 30.256 1.00 76.00 198 LEU A C 1
ATOM 1608 O O . LEU A 1 198 ? -15.897 8.524 29.782 1.00 76.00 198 LEU A O 1
ATOM 1612 N N . LEU A 1 199 ? -15.768 6.446 30.657 1.00 73.88 199 LEU A N 1
ATOM 1613 C CA . LEU A 1 199 ? -17.185 6.099 30.514 1.00 73.88 199 LEU A CA 1
ATOM 1614 C C . LEU A 1 199 ? -18.079 6.636 31.639 1.00 73.88 199 LEU A C 1
ATOM 1616 O O . LEU A 1 199 ? -19.296 6.660 31.482 1.00 73.88 199 LEU A O 1
ATOM 1620 N N . SER A 1 200 ? -17.507 7.151 32.732 1.00 78.75 200 SER A N 1
ATOM 1621 C CA . SER A 1 200 ? -18.253 7.952 33.718 1.00 78.75 200 SER A CA 1
ATOM 1622 C C . SER A 1 200 ? -18.767 9.279 33.136 1.00 78.75 200 SER A C 1
ATOM 1624 O O . SER A 1 200 ? -19.697 9.898 33.659 1.00 78.75 200 SER A O 1
ATOM 1626 N N . LYS A 1 201 ? -18.168 9.735 32.027 1.00 75.62 201 LYS A N 1
ATOM 1627 C CA . LYS A 1 201 ? -18.667 10.867 31.239 1.00 75.62 201 LYS A CA 1
ATOM 1628 C C . LYS A 1 201 ? -19.860 10.397 30.398 1.00 75.62 201 LYS A C 1
ATOM 1630 O O . LYS A 1 201 ? -19.902 9.236 30.015 1.00 75.62 201 LYS A O 1
ATOM 1635 N N . PRO A 1 202 ? -20.797 11.288 30.024 1.00 79.31 202 PRO A N 1
ATOM 1636 C CA . PRO A 1 202 ? -21.950 10.939 29.191 1.00 79.31 202 PRO A CA 1
ATOM 1637 C C . PRO A 1 202 ? -21.536 10.707 27.724 1.00 79.31 202 PRO A C 1
ATOM 1639 O O . PRO A 1 202 ? -21.902 11.474 26.835 1.00 79.31 202 PRO A O 1
ATOM 1642 N N . ILE A 1 203 ? -20.712 9.688 27.481 1.00 80.88 203 ILE A N 1
ATOM 1643 C CA . ILE A 1 203 ? -20.218 9.246 26.178 1.00 80.88 203 ILE A CA 1
ATOM 1644 C C . ILE A 1 203 ? -20.636 7.784 26.033 1.00 80.88 203 ILE A C 1
ATOM 1646 O O . ILE A 1 203 ? -20.346 6.958 26.895 1.00 80.88 203 ILE A O 1
ATOM 1650 N N . SER A 1 204 ? -21.340 7.458 24.949 1.00 85.00 204 SER A N 1
ATOM 1651 C CA . SER A 1 204 ? -21.713 6.067 24.678 1.00 85.00 204 SER A CA 1
ATOM 1652 C C . SER A 1 204 ? -20.493 5.246 24.247 1.00 85.00 204 SER A C 1
ATOM 1654 O O . SER A 1 204 ? -19.581 5.767 23.603 1.00 85.00 204 SER A O 1
ATOM 1656 N N . ARG A 1 205 ? -20.501 3.938 24.529 1.00 86.31 205 ARG A N 1
ATOM 1657 C CA . ARG A 1 205 ? -19.453 3.000 24.085 1.00 86.31 205 ARG A CA 1
ATOM 1658 C C . ARG A 1 205 ? -19.222 3.053 22.571 1.00 86.31 205 ARG A C 1
ATOM 1660 O O . ARG A 1 205 ? -18.086 3.126 22.110 1.00 86.31 205 ARG A O 1
ATOM 1667 N N . ARG A 1 206 ? -20.307 3.125 21.796 1.00 88.50 206 ARG A N 1
ATOM 1668 C CA . ARG A 1 206 ? -20.248 3.279 20.335 1.00 88.50 206 ARG A CA 1
ATOM 1669 C C . ARG A 1 206 ? -19.548 4.558 19.906 1.00 88.50 206 ARG A C 1
ATOM 1671 O O . ARG A 1 206 ? -18.706 4.524 19.016 1.00 88.50 206 ARG A O 1
ATOM 1678 N N . GLN A 1 207 ? -19.893 5.677 20.543 1.00 89.06 207 GLN A N 1
ATOM 1679 C CA . GLN A 1 207 ? -19.264 6.960 20.253 1.00 89.06 207 GLN A CA 1
ATOM 1680 C C . GLN A 1 207 ? -17.768 6.916 20.564 1.00 89.06 207 GLN A C 1
ATOM 1682 O O . GLN A 1 207 ? -16.980 7.360 19.740 1.00 89.06 207 GLN A O 1
ATOM 1687 N N . TYR A 1 208 ? -17.375 6.337 21.701 1.00 89.81 208 TYR A N 1
ATOM 1688 C CA . TYR A 1 208 ? -15.967 6.177 22.057 1.00 89.81 208 TYR A CA 1
ATOM 1689 C C . TYR A 1 208 ? -15.185 5.425 20.965 1.00 89.81 208 TYR A C 1
ATOM 1691 O O . TYR A 1 208 ? -14.180 5.934 20.471 1.00 89.81 208 TYR A O 1
ATOM 1699 N N . LEU A 1 209 ? -15.673 4.258 20.528 1.00 92.06 209 LEU A N 1
ATOM 1700 C CA . LEU A 1 209 ? -14.961 3.442 19.542 1.00 92.06 209 LEU A CA 1
ATOM 1701 C C . LEU A 1 209 ? -14.921 4.101 18.153 1.00 92.06 209 LEU A C 1
ATOM 1703 O O . LEU A 1 209 ? -13.875 4.101 17.503 1.00 92.06 209 LEU A O 1
ATOM 1707 N N . LEU A 1 210 ? -16.031 4.707 17.714 1.00 93.31 210 LEU A N 1
ATOM 1708 C CA . LEU A 1 210 ? -16.098 5.426 16.438 1.00 93.31 210 LEU A CA 1
ATOM 1709 C C . LEU A 1 210 ? -15.209 6.673 16.425 1.00 93.31 210 LEU A C 1
ATOM 1711 O O . LEU A 1 210 ? -14.596 6.958 15.397 1.00 93.31 210 LEU A O 1
ATOM 1715 N N . GLU A 1 211 ? -15.105 7.400 17.541 1.00 91.00 211 GLU A N 1
ATOM 1716 C CA . GLU A 1 211 ? -14.183 8.533 17.664 1.00 91.00 211 GLU A CA 1
ATOM 1717 C C . GLU A 1 211 ? -12.729 8.061 17.519 1.00 91.00 211 GLU A C 1
ATOM 1719 O O . GLU A 1 211 ? -11.999 8.618 16.699 1.00 91.00 211 GLU A O 1
ATOM 1724 N N . LYS A 1 212 ? -12.319 6.994 18.224 1.00 90.88 212 LYS A N 1
ATOM 1725 C CA . LYS A 1 212 ? -10.960 6.433 18.094 1.00 90.88 212 LYS A CA 1
ATOM 1726 C C . LYS A 1 212 ? -10.666 5.967 16.664 1.00 90.88 212 LYS A C 1
ATOM 1728 O O . LYS A 1 212 ? -9.632 6.330 16.106 1.00 90.88 212 LYS A O 1
ATOM 1733 N N . PHE A 1 213 ? -11.587 5.221 16.052 1.00 94.69 213 PHE A N 1
ATOM 1734 C CA . PHE A 1 213 ? -11.456 4.771 14.663 1.00 94.69 213 PHE A CA 1
ATOM 1735 C C . PHE A 1 213 ? -11.306 5.950 13.692 1.00 94.69 213 PHE A C 1
ATOM 1737 O O . PHE A 1 213 ? -10.377 5.977 12.886 1.00 94.69 213 PHE A O 1
ATOM 1744 N N . SER A 1 214 ? -12.181 6.954 13.807 1.00 94.06 214 SER A N 1
ATOM 1745 C CA . SER A 1 214 ? -12.184 8.123 12.920 1.00 94.06 214 SER A CA 1
ATOM 1746 C C . SER A 1 214 ? -10.892 8.928 13.040 1.00 94.06 214 SER A C 1
ATOM 1748 O O . SER A 1 214 ? -10.364 9.390 12.035 1.00 94.06 214 SER A O 1
ATOM 1750 N N . ILE A 1 215 ? -10.347 9.065 14.251 1.00 91.25 215 ILE A N 1
ATOM 1751 C CA . ILE A 1 215 ? -9.088 9.780 14.487 1.00 91.25 215 ILE A CA 1
ATOM 1752 C C . ILE A 1 215 ? -7.922 9.093 13.763 1.00 91.25 215 ILE A C 1
ATOM 1754 O O . ILE A 1 215 ? -7.187 9.758 13.035 1.00 91.25 215 ILE A O 1
ATOM 1758 N N . VAL A 1 216 ? -7.761 7.771 13.907 1.00 93.25 216 VAL A N 1
ATOM 1759 C CA . VAL A 1 216 ? -6.669 7.041 13.228 1.00 93.25 216 VAL A CA 1
ATOM 1760 C C . VAL A 1 216 ? -6.868 7.025 11.721 1.00 93.25 216 VAL A C 1
ATOM 1762 O O . VAL A 1 216 ? -5.907 7.193 10.973 1.00 93.25 216 VAL A O 1
ATOM 1765 N N . SER A 1 217 ? -8.112 6.868 11.274 1.00 95.81 217 SER A N 1
ATOM 1766 C CA . SER A 1 217 ? -8.479 6.920 9.861 1.00 95.81 217 SER A CA 1
ATOM 1767 C C . SER A 1 217 ? -8.108 8.264 9.223 1.00 95.81 217 SER A C 1
ATOM 1769 O O . SER A 1 217 ? -7.472 8.288 8.169 1.00 95.81 217 SER A O 1
ATOM 1771 N N . LEU A 1 218 ? -8.415 9.381 9.894 1.00 94.62 218 LEU A N 1
ATOM 1772 C CA . LEU A 1 218 ? -8.063 10.725 9.431 1.00 94.62 218 LEU A CA 1
ATOM 1773 C C . LEU A 1 218 ? -6.554 10.987 9.483 1.00 94.62 218 LEU A C 1
ATOM 1775 O O . LEU A 1 218 ? -6.018 11.595 8.561 1.00 94.62 218 LEU A O 1
ATOM 1779 N N . TYR A 1 219 ? -5.848 10.519 10.519 1.00 91.50 219 TYR A N 1
ATOM 1780 C CA . TYR A 1 219 ? -4.384 10.632 10.569 1.00 91.50 219 TYR A CA 1
ATOM 1781 C C . TYR A 1 219 ? -3.704 9.831 9.468 1.00 91.50 219 TYR A C 1
ATOM 1783 O O . TYR A 1 219 ? -2.736 10.303 8.877 1.00 91.50 219 TYR A O 1
ATOM 1791 N N . THR A 1 220 ? -4.234 8.648 9.171 1.00 95.06 220 THR A N 1
ATOM 1792 C CA . THR A 1 220 ? -3.767 7.823 8.060 1.00 95.06 220 THR A CA 1
ATOM 1793 C C . THR A 1 220 ? -3.997 8.545 6.739 1.00 95.06 220 THR A C 1
ATOM 1795 O O . THR A 1 220 ? -3.069 8.669 5.951 1.00 95.06 220 THR A O 1
ATOM 1798 N N . LEU A 1 221 ? -5.189 9.105 6.515 1.00 96.38 221 LEU A N 1
ATOM 1799 C CA . LEU A 1 221 ? -5.471 9.870 5.303 1.00 96.38 221 LEU A CA 1
ATOM 1800 C C . LEU A 1 221 ? -4.534 11.080 5.154 1.00 96.38 221 LEU A C 1
ATOM 1802 O O . LEU A 1 221 ? -3.982 11.300 4.082 1.00 96.38 221 LEU A O 1
ATOM 1806 N N . ALA A 1 222 ? -4.303 11.833 6.233 1.00 95.19 222 ALA A N 1
ATOM 1807 C CA . ALA A 1 222 ? -3.382 12.968 6.224 1.00 95.19 222 ALA A CA 1
ATOM 1808 C C . ALA A 1 222 ? -1.936 12.549 5.902 1.00 95.19 222 ALA A C 1
ATOM 1810 O O . ALA A 1 222 ? -1.255 13.241 5.146 1.00 95.19 222 ALA A O 1
ATOM 1811 N N . LEU A 1 223 ? -1.483 11.408 6.435 1.00 94.62 223 LEU A N 1
ATOM 1812 C CA . LEU A 1 223 ? -0.192 10.815 6.085 1.00 94.62 223 LEU A CA 1
ATOM 1813 C C . LEU A 1 223 ? -0.127 10.476 4.588 1.00 94.62 223 LEU A C 1
ATOM 1815 O O . LEU A 1 223 ? 0.855 10.823 3.946 1.00 94.62 223 LEU A O 1
ATOM 1819 N N . LEU A 1 224 ? -1.158 9.846 4.020 1.00 96.06 224 LEU A N 1
ATOM 1820 C CA . LEU A 1 224 ? -1.179 9.461 2.601 1.00 96.06 224 LEU A CA 1
ATOM 1821 C C . LEU A 1 224 ? -1.205 10.665 1.653 1.00 96.06 224 LEU A C 1
ATOM 1823 O O . LEU A 1 224 ? -0.555 10.640 0.609 1.00 96.06 224 LEU A O 1
ATOM 1827 N N . VAL A 1 225 ? -1.907 11.735 2.032 1.00 97.25 225 VAL A N 1
ATOM 1828 C CA . VAL A 1 225 ? -1.865 13.011 1.302 1.00 97.25 225 VAL A CA 1
ATOM 1829 C C . VAL A 1 225 ? -0.461 13.610 1.362 1.00 97.25 225 VAL A C 1
ATOM 1831 O O . VAL A 1 225 ? 0.063 14.036 0.339 1.00 97.25 225 VAL A O 1
ATOM 1834 N N . LEU A 1 226 ? 0.181 13.610 2.535 1.00 96.62 226 LEU A N 1
ATOM 1835 C CA . LEU A 1 226 ? 1.558 14.087 2.672 1.00 96.62 226 LEU A CA 1
ATOM 1836 C C . LEU A 1 226 ? 2.531 13.262 1.819 1.00 96.62 226 LEU A C 1
ATOM 1838 O O . LEU A 1 226 ? 3.388 13.835 1.159 1.00 96.62 226 LEU A O 1
ATOM 1842 N N . VAL A 1 227 ? 2.376 11.940 1.798 1.00 95.62 227 VAL A N 1
ATOM 1843 C CA . VAL A 1 227 ? 3.150 11.043 0.930 1.00 95.62 227 VAL A CA 1
ATOM 1844 C C . VAL A 1 227 ? 2.944 11.401 -0.539 1.00 95.62 227 VAL A C 1
ATOM 1846 O O . VAL A 1 227 ? 3.926 11.539 -1.257 1.00 95.62 227 VAL A O 1
ATOM 1849 N N . GLY A 1 228 ? 1.700 11.610 -0.977 1.00 95.69 228 GLY A N 1
ATOM 1850 C CA . GLY A 1 228 ? 1.405 12.017 -2.354 1.00 95.69 228 GLY A CA 1
ATOM 1851 C C . GLY A 1 228 ? 2.061 13.350 -2.717 1.00 95.69 228 GLY A C 1
ATOM 1852 O O . GLY A 1 228 ? 2.646 13.484 -3.786 1.00 95.69 228 GLY A O 1
ATOM 1853 N N . LEU A 1 229 ? 2.062 14.322 -1.797 1.00 97.12 229 LEU A N 1
ATOM 1854 C CA . LEU A 1 229 ? 2.787 15.584 -1.983 1.00 97.12 229 LEU A CA 1
ATOM 1855 C C . LEU A 1 229 ? 4.300 15.376 -2.109 1.00 97.12 229 LEU A C 1
ATOM 1857 O O . LEU A 1 229 ? 4.931 16.037 -2.930 1.00 97.12 229 LEU A O 1
ATOM 1861 N N . VAL A 1 230 ? 4.879 14.477 -1.311 1.00 96.19 230 VAL A N 1
ATOM 1862 C CA . VAL A 1 230 ? 6.307 14.138 -1.391 1.00 96.19 230 VAL A CA 1
ATOM 1863 C C . VAL A 1 230 ? 6.628 13.470 -2.721 1.00 96.19 230 VAL A C 1
ATOM 1865 O O . VAL A 1 230 ? 7.583 13.888 -3.360 1.00 96.19 230 VAL A O 1
ATOM 1868 N N . LEU A 1 231 ? 5.810 12.520 -3.186 1.00 94.81 231 LEU A N 1
ATOM 1869 C CA . LEU A 1 231 ? 5.975 11.899 -4.505 1.00 94.81 231 LEU A CA 1
ATOM 1870 C C . LEU A 1 231 ? 5.975 12.937 -5.623 1.00 94.81 231 LEU A C 1
ATOM 1872 O O . LEU A 1 231 ? 6.890 12.957 -6.439 1.00 94.81 231 LEU A O 1
ATOM 1876 N N . VAL A 1 232 ? 4.985 13.833 -5.627 1.00 95.38 232 VAL A N 1
ATOM 1877 C CA . VAL A 1 232 ? 4.881 14.899 -6.630 1.00 95.38 232 VAL A CA 1
ATOM 1878 C C . VAL A 1 232 ? 6.089 15.834 -6.563 1.00 95.38 232 VAL A C 1
ATOM 1880 O O . VAL A 1 232 ? 6.647 16.186 -7.599 1.00 95.38 232 VAL A O 1
ATOM 1883 N N . ALA A 1 233 ? 6.526 16.224 -5.363 1.00 95.88 233 ALA A N 1
ATOM 1884 C CA . ALA A 1 233 ? 7.691 17.087 -5.185 1.00 95.88 233 ALA A CA 1
ATOM 1885 C C . ALA A 1 233 ? 8.999 16.407 -5.630 1.00 95.88 233 ALA A C 1
ATOM 1887 O O . ALA A 1 233 ? 9.847 17.050 -6.249 1.00 95.88 233 ALA A O 1
ATOM 1888 N N . SER A 1 234 ? 9.154 15.114 -5.345 1.00 93.31 234 SER A N 1
ATOM 1889 C CA . SER A 1 234 ? 10.318 14.326 -5.743 1.00 93.31 234 SER A CA 1
ATOM 1890 C C . SER A 1 234 ? 10.351 14.087 -7.252 1.00 93.31 234 SER A C 1
ATOM 1892 O O . SER A 1 234 ? 11.381 14.352 -7.862 1.00 93.31 234 SER A O 1
ATOM 1894 N N . ALA A 1 235 ? 9.235 13.701 -7.875 1.00 92.31 235 ALA A N 1
ATOM 1895 C CA . ALA A 1 235 ? 9.142 13.561 -9.330 1.00 92.31 235 ALA A CA 1
ATOM 1896 C C . ALA A 1 235 ? 9.398 14.902 -10.042 1.00 92.31 235 ALA A C 1
ATOM 1898 O O . ALA A 1 235 ? 10.146 14.962 -11.014 1.00 92.31 235 ALA A O 1
ATOM 1899 N N . TYR A 1 236 ? 8.872 16.008 -9.500 1.00 93.38 236 TYR A N 1
ATOM 1900 C CA . TYR A 1 236 ? 9.170 17.355 -9.997 1.00 93.38 236 TYR A CA 1
ATOM 1901 C C . TYR A 1 236 ? 10.664 17.681 -9.963 1.00 93.38 236 TYR A C 1
ATOM 1903 O O . TYR A 1 236 ? 11.189 18.231 -10.926 1.00 93.38 236 TYR A O 1
ATOM 1911 N N . SER A 1 237 ? 11.357 17.340 -8.873 1.00 92.31 237 SER A N 1
ATOM 1912 C CA . SER A 1 237 ? 12.794 17.614 -8.751 1.00 92.31 237 SER A CA 1
ATOM 1913 C C . SER A 1 237 ? 13.657 16.842 -9.752 1.00 92.31 237 SER A C 1
ATOM 1915 O O . SER A 1 237 ? 14.749 17.303 -10.070 1.00 92.31 237 SER A O 1
ATOM 1917 N N . LEU A 1 238 ? 13.154 15.712 -10.255 1.00 89.12 238 LEU A N 1
ATOM 1918 C CA . LEU A 1 238 ? 13.818 14.885 -11.262 1.00 89.12 238 LEU A CA 1
ATOM 1919 C C . LEU A 1 238 ? 13.439 15.278 -12.699 1.00 89.12 238 LEU A C 1
ATOM 1921 O O . LEU A 1 238 ? 14.080 14.827 -13.635 1.00 89.12 238 LEU A O 1
ATOM 1925 N N . GLY A 1 239 ? 12.428 16.134 -12.895 1.00 87.12 239 GLY A N 1
ATOM 1926 C CA . GLY A 1 239 ? 11.923 16.476 -14.231 1.00 87.12 239 GLY A CA 1
ATOM 1927 C C . GLY A 1 239 ? 10.918 15.468 -14.811 1.00 87.12 239 GLY A C 1
ATOM 1928 O O . GLY A 1 239 ? 10.463 15.646 -15.937 1.00 87.12 239 GLY A O 1
ATOM 1929 N N . GLU A 1 240 ? 10.488 14.485 -14.018 1.00 87.12 240 GLU A N 1
ATOM 1930 C CA . GLU A 1 240 ? 9.646 13.344 -14.423 1.00 87.12 240 GLU A CA 1
ATOM 1931 C C . GLU A 1 240 ? 8.130 13.633 -14.400 1.00 87.12 240 GLU A C 1
ATOM 1933 O O . GLU A 1 240 ? 7.292 12.737 -14.438 1.00 87.12 240 GLU A O 1
ATOM 1938 N N . LEU A 1 241 ? 7.710 14.902 -14.328 1.00 83.88 241 LEU A N 1
ATOM 1939 C CA . LEU A 1 241 ? 6.274 15.230 -14.410 1.00 83.88 241 LEU A CA 1
ATOM 1940 C C . LEU A 1 241 ? 5.708 15.156 -15.835 1.00 83.88 241 LEU A C 1
ATOM 1942 O O . LEU A 1 241 ? 4.495 15.274 -16.013 1.00 83.88 241 LEU A O 1
ATOM 1946 N N . ASN A 1 242 ? 6.570 14.999 -16.842 1.00 80.69 242 ASN A N 1
ATOM 1947 C CA . ASN A 1 242 ? 6.141 14.763 -18.218 1.00 80.69 242 ASN A CA 1
ATOM 1948 C C . ASN A 1 242 ? 5.786 13.284 -18.447 1.00 80.69 242 ASN A C 1
ATOM 1950 O O . ASN A 1 242 ? 4.874 13.007 -19.222 1.00 80.69 242 ASN A O 1
ATOM 1954 N N . SER A 1 243 ? 6.477 12.366 -17.762 1.00 81.38 243 SER A N 1
ATOM 1955 C CA . SER A 1 243 ? 6.253 10.916 -17.800 1.00 81.38 243 SER A CA 1
ATOM 1956 C C . SER A 1 243 ? 5.121 10.498 -16.856 1.00 81.38 243 SER A C 1
ATOM 1958 O O . SER A 1 243 ? 4.269 9.699 -17.239 1.00 81.38 243 SER A O 1
ATOM 1960 N N . VAL A 1 244 ? 5.021 11.086 -15.653 1.00 86.12 244 VAL A N 1
ATOM 1961 C CA . VAL A 1 244 ? 3.948 10.767 -14.687 1.00 86.12 244 VAL A CA 1
ATOM 1962 C C . VAL A 1 244 ? 3.147 11.991 -14.286 1.00 86.12 244 VAL A C 1
ATOM 1964 O O . VAL A 1 244 ? 3.670 12.987 -13.783 1.00 86.12 244 VAL A O 1
ATOM 1967 N N . SER A 1 245 ? 1.822 11.893 -14.417 1.00 91.44 245 SER A N 1
ATOM 1968 C CA . SER A 1 245 ? 0.944 12.980 -13.989 1.00 91.44 245 SER A CA 1
ATOM 1969 C C . SER A 1 245 ? 0.980 13.173 -12.466 1.00 91.44 245 SER A C 1
ATOM 1971 O O . SER A 1 245 ? 0.922 12.227 -11.678 1.00 91.44 245 SER A O 1
ATOM 1973 N N . SER A 1 246 ? 0.988 14.429 -12.017 1.00 93.25 246 SER A N 1
ATOM 1974 C CA . SER A 1 246 ? 0.941 14.752 -10.582 1.00 93.25 246 SER A CA 1
ATOM 1975 C C . SER A 1 246 ? -0.342 14.254 -9.903 1.00 93.25 246 SER A C 1
ATOM 1977 O O . SER A 1 246 ? -0.330 13.885 -8.727 1.00 93.25 246 SER A O 1
ATOM 1979 N N . SER A 1 247 ? -1.450 14.196 -10.649 1.00 93.31 247 SER A N 1
ATOM 1980 C CA . SER A 1 247 ? -2.701 13.583 -10.201 1.00 93.31 247 SER A CA 1
ATOM 1981 C C . SER A 1 247 ? -2.570 12.080 -9.991 1.00 93.31 247 SER A C 1
ATOM 1983 O O . SER A 1 247 ? -3.058 11.594 -8.976 1.00 93.31 247 SER A O 1
ATOM 1985 N N . ALA A 1 248 ? -1.900 11.359 -10.895 1.00 93.19 248 ALA A N 1
ATOM 1986 C CA . ALA A 1 248 ? -1.679 9.919 -10.773 1.00 93.19 248 ALA A CA 1
ATOM 1987 C C . ALA A 1 248 ? -0.913 9.585 -9.487 1.00 93.19 248 ALA A C 1
ATOM 1989 O O . ALA A 1 248 ? -1.365 8.754 -8.703 1.00 93.19 248 ALA A O 1
ATOM 1990 N N . LEU A 1 249 ? 0.168 10.322 -9.204 1.00 93.88 249 LEU A N 1
ATOM 1991 C CA . LEU A 1 249 ? 0.966 10.165 -7.979 1.00 93.88 249 LEU A CA 1
ATOM 1992 C C . LEU A 1 249 ? 0.160 10.429 -6.697 1.00 93.88 249 LEU A C 1
ATOM 1994 O O . LEU A 1 249 ? 0.309 9.731 -5.695 1.00 93.88 249 LEU A O 1
ATOM 1998 N N . MET A 1 250 ? -0.704 11.447 -6.707 1.00 95.25 250 MET A N 1
ATOM 1999 C CA . MET A 1 250 ? -1.559 11.747 -5.556 1.00 95.25 250 MET A CA 1
ATOM 2000 C C . MET A 1 250 ? -2.662 10.694 -5.380 1.00 95.25 250 MET A C 1
ATOM 2002 O O . MET A 1 250 ? -2.985 10.303 -4.258 1.00 95.25 250 MET A O 1
ATOM 2006 N N . ILE A 1 251 ? -3.269 10.239 -6.477 1.00 94.31 251 ILE A N 1
ATOM 2007 C CA . ILE A 1 251 ? -4.336 9.237 -6.432 1.00 94.31 251 ILE A CA 1
ATOM 2008 C C . ILE A 1 251 ? -3.765 7.892 -5.982 1.00 94.31 251 ILE A C 1
ATOM 2010 O O . ILE A 1 251 ? -4.358 7.278 -5.100 1.00 94.31 251 ILE A O 1
ATOM 2014 N N . SER A 1 252 ? -2.609 7.462 -6.497 1.00 93.25 252 SER A N 1
ATOM 2015 C CA . SER A 1 252 ? -1.980 6.191 -6.115 1.00 93.25 252 SER A CA 1
ATOM 2016 C C . SER A 1 252 ? -1.642 6.134 -4.620 1.00 93.25 252 SER A C 1
ATOM 2018 O O . SER A 1 252 ? -1.840 5.100 -3.972 1.00 93.25 252 SER A O 1
ATOM 2020 N N . SER A 1 253 ? -1.224 7.255 -4.016 1.00 94.31 253 SER A N 1
ATOM 2021 C CA . SER A 1 253 ? -0.985 7.321 -2.571 1.00 94.31 253 SER A CA 1
ATOM 2022 C C . SER A 1 253 ? -2.294 7.265 -1.774 1.00 94.31 253 SER A C 1
ATOM 2024 O O . SER A 1 253 ? -2.437 6.432 -0.871 1.00 94.31 253 SER A O 1
ATOM 2026 N N . VAL A 1 254 ? -3.282 8.098 -2.119 1.00 95.25 254 VAL A N 1
ATOM 2027 C CA . VAL A 1 254 ? -4.570 8.194 -1.408 1.00 95.25 254 VAL A CA 1
ATOM 2028 C C . VAL A 1 254 ? -5.400 6.917 -1.558 1.00 95.25 254 VAL A C 1
ATOM 2030 O O . VAL A 1 254 ? -6.114 6.542 -0.626 1.00 95.25 254 VAL A O 1
ATOM 2033 N N . LEU A 1 255 ? -5.251 6.190 -2.666 1.00 94.31 255 LEU A N 1
ATOM 2034 C CA . LEU A 1 255 ? -5.913 4.908 -2.905 1.00 94.31 255 LEU A CA 1
ATOM 2035 C C . LEU A 1 255 ? -5.476 3.811 -1.924 1.00 94.31 255 LEU A C 1
ATOM 2037 O O . LEU A 1 255 ? -6.173 2.816 -1.767 1.00 94.31 255 LEU A O 1
ATOM 2041 N N . SER A 1 256 ? -4.379 4.007 -1.187 1.00 94.62 256 SER A N 1
ATOM 2042 C CA . SER A 1 256 ? -3.997 3.111 -0.086 1.00 94.62 256 SER A CA 1
ATOM 2043 C C . SER A 1 256 ? -4.952 3.203 1.114 1.00 94.62 256 SER A C 1
ATOM 2045 O O . SER A 1 256 ? -4.953 2.334 1.988 1.00 94.62 256 SER A O 1
ATOM 2047 N N . TRP A 1 257 ? -5.761 4.267 1.205 1.00 96.88 257 TRP A N 1
ATOM 2048 C CA . TRP A 1 257 ? -6.586 4.540 2.382 1.00 96.88 257 TRP A CA 1
ATOM 2049 C C . TRP A 1 257 ? -7.604 3.431 2.690 1.00 96.88 257 TRP A C 1
ATOM 2051 O O . TRP A 1 257 ? -7.611 2.980 3.835 1.00 96.88 257 TRP A O 1
ATOM 2061 N N . PRO A 1 258 ? -8.406 2.909 1.736 1.00 97.06 258 PRO A N 1
ATOM 2062 C CA . PRO A 1 258 ? -9.345 1.814 1.995 1.00 97.06 258 PRO A CA 1
ATOM 2063 C C . PRO A 1 258 ? -8.675 0.538 2.524 1.00 97.06 258 PRO A C 1
ATOM 2065 O O . PRO A 1 258 ? -9.205 -0.096 3.435 1.00 97.06 258 PRO A O 1
ATOM 2068 N N . VAL A 1 259 ? -7.484 0.193 2.029 1.00 96.50 259 VAL A N 1
ATOM 2069 C CA . VAL A 1 259 ? -6.702 -0.951 2.533 1.00 96.50 259 VAL A CA 1
ATOM 2070 C C . VAL A 1 259 ? -6.334 -0.731 3.994 1.00 96.50 259 VAL A C 1
ATOM 2072 O O . VAL A 1 259 ? -6.573 -1.588 4.848 1.00 96.50 259 VAL A O 1
ATOM 2075 N N . PHE A 1 260 ? -5.804 0.451 4.316 1.00 97.69 260 PHE A N 1
ATOM 2076 C CA . PHE A 1 260 ? -5.452 0.775 5.691 1.00 97.69 260 PHE A CA 1
ATOM 2077 C C . PHE A 1 260 ? -6.676 0.917 6.596 1.00 97.69 260 PHE A C 1
ATOM 2079 O O . PHE A 1 260 ? -6.567 0.611 7.778 1.00 97.69 260 PHE A O 1
ATOM 2086 N N . LEU A 1 261 ? -7.855 1.279 6.083 1.00 98.25 261 LEU A N 1
ATOM 2087 C CA . LEU A 1 261 ? -9.099 1.208 6.852 1.00 98.25 261 LEU A CA 1
ATOM 2088 C C . LEU A 1 261 ? -9.415 -0.224 7.280 1.00 98.25 261 LEU A C 1
ATOM 2090 O O . LEU A 1 261 ? -9.785 -0.432 8.437 1.00 98.25 261 LEU A O 1
ATOM 2094 N N . VAL A 1 262 ? -9.224 -1.217 6.407 1.00 98.44 262 VAL A N 1
ATOM 2095 C CA . VAL A 1 262 ? -9.374 -2.633 6.781 1.00 98.44 262 VAL A CA 1
ATOM 2096 C C . VAL A 1 262 ? -8.366 -3.010 7.866 1.00 98.44 262 VAL A C 1
ATOM 2098 O O . VAL A 1 262 ? -8.766 -3.597 8.873 1.00 98.44 262 VAL A O 1
ATOM 2101 N N . VAL A 1 263 ? -7.100 -2.597 7.724 1.00 98.25 263 VAL A N 1
ATOM 2102 C CA . VAL A 1 263 ? -6.055 -2.813 8.743 1.00 98.25 263 VAL A CA 1
ATOM 2103 C C . VAL A 1 263 ? -6.448 -2.185 10.084 1.00 98.25 263 VAL A C 1
ATOM 2105 O O . VAL A 1 263 ? -6.461 -2.871 11.100 1.00 98.25 263 VAL A O 1
ATOM 2108 N N . ILE A 1 264 ? -6.856 -0.915 10.103 1.00 98.44 264 ILE A N 1
ATOM 2109 C CA . ILE A 1 264 ? -7.335 -0.240 11.319 1.00 98.44 264 ILE A CA 1
ATOM 2110 C C . ILE A 1 264 ? -8.506 -1.026 11.918 1.00 98.44 264 ILE A C 1
ATOM 2112 O O . ILE A 1 264 ? -8.542 -1.256 13.124 1.00 98.44 264 ILE A O 1
ATOM 2116 N N . SER A 1 265 ? -9.448 -1.475 11.089 1.00 98.31 265 SER A N 1
ATOM 2117 C CA . SER A 1 265 ? -10.661 -2.161 11.542 1.00 98.31 265 SER A CA 1
ATOM 2118 C C . SER A 1 265 ? -10.365 -3.507 12.199 1.00 98.31 265 SER A C 1
ATOM 2120 O O . SER A 1 265 ? -10.906 -3.788 13.270 1.00 98.31 265 SER A O 1
ATOM 2122 N N . ILE A 1 266 ? -9.481 -4.321 11.613 1.00 98.06 266 ILE A N 1
ATOM 2123 C CA . ILE A 1 266 ? -9.077 -5.603 12.205 1.00 98.06 266 ILE A CA 1
ATOM 2124 C C . ILE A 1 266 ? -8.258 -5.396 13.483 1.00 98.06 266 ILE A C 1
ATOM 2126 O O . ILE A 1 266 ? -8.458 -6.114 14.462 1.00 98.06 266 ILE A O 1
ATOM 2130 N N . SER A 1 267 ? -7.396 -4.376 13.528 1.00 98.12 267 SER A N 1
ATOM 2131 C CA . SER A 1 267 ? -6.632 -4.010 14.724 1.00 98.12 267 SER A CA 1
ATOM 2132 C C . SER A 1 267 ? -7.537 -3.545 15.864 1.00 98.12 267 SER A C 1
ATOM 2134 O O . SER A 1 267 ? -7.356 -3.955 17.010 1.00 98.12 267 SER A O 1
ATOM 2136 N N . VAL A 1 268 ? -8.537 -2.717 15.553 1.00 97.00 268 VAL A N 1
ATOM 2137 C CA . VAL A 1 268 ? -9.559 -2.249 16.497 1.00 97.00 268 VAL A CA 1
ATOM 2138 C C . VAL A 1 268 ? -10.366 -3.429 17.036 1.00 97.00 268 VAL A C 1
ATOM 2140 O O . VAL A 1 268 ? -10.503 -3.576 18.251 1.00 97.00 268 VAL A O 1
ATOM 2143 N N . LEU A 1 269 ? -10.842 -4.306 16.149 1.00 97.19 269 LEU A N 1
ATOM 2144 C CA . LEU A 1 269 ? -11.572 -5.519 16.511 1.00 97.19 269 LEU A CA 1
ATOM 2145 C C . LEU A 1 269 ? -10.741 -6.431 17.426 1.00 97.19 269 LEU A C 1
ATOM 2147 O O . LEU A 1 269 ? -11.228 -6.865 18.470 1.00 97.19 269 LEU A O 1
ATOM 2151 N N . ALA A 1 270 ? -9.477 -6.677 17.074 1.00 97.06 270 ALA A N 1
ATOM 2152 C CA . ALA A 1 270 ? -8.557 -7.467 17.885 1.00 97.06 270 ALA A CA 1
ATOM 2153 C C . ALA A 1 270 ? -8.306 -6.821 19.256 1.00 97.06 270 ALA A C 1
ATOM 2155 O O . ALA A 1 270 ? -8.294 -7.523 20.267 1.00 97.06 270 ALA A O 1
ATOM 2156 N N . GLY A 1 271 ? -8.151 -5.494 19.306 1.00 95.38 271 GLY A N 1
ATOM 2157 C CA . GLY A 1 271 ? -7.974 -4.732 20.543 1.00 95.38 271 GLY A CA 1
ATOM 2158 C C . GLY A 1 271 ? -9.164 -4.864 21.493 1.00 95.38 271 GLY A C 1
ATOM 2159 O O . GLY A 1 271 ? -8.976 -5.181 22.665 1.00 95.38 271 GLY A O 1
ATOM 2160 N N . VAL A 1 272 ? -10.385 -4.708 20.974 1.00 94.06 272 VAL A N 1
ATOM 2161 C CA . VAL A 1 272 ? -11.635 -4.896 21.734 1.00 94.06 272 VAL A CA 1
ATOM 2162 C C . VAL A 1 272 ? -11.797 -6.345 22.203 1.00 94.06 272 VAL A C 1
ATOM 2164 O O . VAL A 1 272 ? -12.227 -6.605 23.328 1.00 94.06 272 VAL A O 1
ATOM 2167 N N . TYR A 1 273 ? -11.476 -7.320 21.353 1.00 94.38 273 TYR A N 1
ATOM 2168 C CA . TYR A 1 273 ? -11.674 -8.730 21.682 1.00 94.38 273 TYR A CA 1
ATOM 2169 C C . TYR A 1 273 ? -10.662 -9.238 22.718 1.00 94.38 273 TYR A C 1
ATOM 2171 O O . TYR A 1 273 ? -11.039 -9.968 23.635 1.00 94.38 273 TYR A O 1
ATOM 2179 N N . LEU A 1 274 ? -9.394 -8.835 22.607 1.00 93.56 274 LEU A N 1
ATOM 2180 C CA . LEU A 1 274 ? -8.300 -9.388 23.410 1.00 93.56 274 LEU A CA 1
ATOM 2181 C C . LEU A 1 274 ? -7.925 -8.554 24.637 1.00 93.56 274 LEU A C 1
ATOM 2183 O O . LEU A 1 274 ? -7.259 -9.103 25.512 1.00 93.56 274 LEU A O 1
ATOM 2187 N N . GLU A 1 275 ? -8.283 -7.263 24.679 1.00 90.00 275 GLU A N 1
ATOM 2188 C CA . GLU A 1 275 ? -8.020 -6.328 25.798 1.00 90.00 275 GLU A CA 1
ATOM 2189 C C . GLU A 1 275 ? -6.546 -6.240 26.228 1.00 90.00 275 GLU A C 1
ATOM 2191 O O . GLU A 1 275 ? -6.210 -5.763 27.305 1.00 90.00 275 GLU A O 1
ATOM 2196 N N . SER A 1 276 ? -5.637 -6.697 25.371 1.00 92.31 276 SER A N 1
ATOM 2197 C CA . SER A 1 276 ? -4.207 -6.731 25.634 1.00 92.31 276 SER A CA 1
ATOM 2198 C C . SER A 1 276 ? -3.471 -6.236 24.409 1.00 92.31 276 SER A C 1
ATOM 2200 O O . SER A 1 276 ? -3.566 -6.845 23.336 1.00 92.31 276 SER A O 1
ATOM 2202 N N . SER A 1 277 ? -2.686 -5.171 24.586 1.00 92.75 277 SER A N 1
ATOM 2203 C CA . SER A 1 277 ? -1.881 -4.562 23.528 1.00 92.75 277 SER A CA 1
ATOM 2204 C C . SER A 1 277 ? -0.992 -5.613 22.871 1.00 92.75 277 SER A C 1
ATOM 2206 O O . SER A 1 277 ? -0.961 -5.735 21.650 1.00 92.75 277 SER A O 1
ATOM 2208 N N . ARG A 1 278 ? -0.324 -6.453 23.675 1.00 94.12 278 ARG A N 1
ATOM 2209 C CA . ARG A 1 278 ? 0.599 -7.480 23.170 1.00 94.12 278 ARG A CA 1
ATOM 2210 C C . ARG A 1 278 ? -0.099 -8.503 22.269 1.00 94.12 278 ARG A C 1
ATOM 2212 O O . ARG A 1 278 ? 0.405 -8.796 21.188 1.00 94.12 278 ARG A O 1
ATOM 2219 N N . LYS A 1 279 ? -1.239 -9.052 22.702 1.00 96.19 279 LYS A N 1
ATOM 2220 C CA . LYS A 1 279 ? -1.960 -10.081 21.932 1.00 96.19 279 LYS A CA 1
ATOM 2221 C C . LYS A 1 279 ? -2.592 -9.489 20.672 1.00 96.19 279 LYS A C 1
ATOM 2223 O O . LYS A 1 279 ? -2.465 -10.069 19.598 1.00 96.19 279 LYS A O 1
ATOM 2228 N N . ALA A 1 280 ? -3.234 -8.329 20.795 1.00 97.00 280 ALA A N 1
ATOM 2229 C CA . ALA A 1 280 ? -3.926 -7.686 19.684 1.00 97.00 280 ALA A CA 1
ATOM 2230 C C . ALA A 1 280 ? -2.967 -7.156 18.608 1.00 97.00 280 ALA A C 1
ATOM 2232 O O . ALA A 1 280 ? -3.249 -7.325 17.423 1.00 97.00 280 ALA A O 1
ATOM 2233 N N . VAL A 1 281 ? -1.805 -6.603 18.990 1.00 97.62 281 VAL A N 1
ATOM 2234 C CA . VAL A 1 281 ? -0.748 -6.246 18.024 1.00 97.62 281 VAL A CA 1
ATOM 2235 C C . VAL A 1 281 ? -0.275 -7.495 17.281 1.00 97.62 281 VAL A C 1
ATOM 2237 O O . VAL A 1 281 ? -0.175 -7.463 16.059 1.00 97.62 281 VAL A O 1
ATOM 2240 N N . GLY A 1 282 ? -0.065 -8.611 17.990 1.00 97.75 282 GLY A N 1
ATOM 2241 C CA . GLY A 1 282 ? 0.309 -9.886 17.372 1.00 97.75 282 GLY A CA 1
ATOM 2242 C C . GLY A 1 282 ? -0.692 -10.354 16.313 1.00 97.75 282 GLY A C 1
ATOM 2243 O O . GLY A 1 282 ? -0.291 -10.672 15.198 1.00 97.75 282 GLY A O 1
ATOM 2244 N N . VAL A 1 283 ? -1.995 -10.327 16.618 1.00 98.06 283 VAL A N 1
ATOM 2245 C CA . VAL A 1 283 ? -3.052 -10.681 15.650 1.00 98.06 283 VAL A CA 1
ATOM 2246 C C . VAL A 1 283 ? -3.052 -9.740 14.446 1.00 98.06 283 VAL A C 1
ATOM 2248 O O . VAL A 1 283 ? -3.121 -10.203 13.310 1.00 98.06 283 VAL A O 1
ATOM 2251 N N . SER A 1 284 ? -2.924 -8.433 14.679 1.00 97.56 284 SER A N 1
ATOM 2252 C CA . SER A 1 284 ? -2.850 -7.445 13.602 1.00 97.56 284 SER A CA 1
ATOM 2253 C C . SER A 1 284 ? -1.654 -7.688 12.678 1.00 97.56 284 SER A C 1
ATOM 2255 O O . SER A 1 284 ? -1.785 -7.560 11.465 1.00 97.56 284 SER A O 1
ATOM 2257 N N . PHE A 1 285 ? -0.494 -8.029 13.238 1.00 97.94 285 PHE A N 1
ATOM 2258 C CA . PHE A 1 285 ? 0.729 -8.259 12.468 1.00 97.94 285 PHE A CA 1
ATOM 2259 C C . PHE A 1 285 ? 0.645 -9.558 11.677 1.00 97.94 285 PHE A C 1
ATOM 2261 O O . PHE A 1 285 ? 0.959 -9.564 10.493 1.00 97.94 285 PHE A O 1
ATOM 2268 N N . ILE A 1 286 ? 0.161 -10.637 12.300 1.00 98.19 286 ILE A N 1
ATOM 2269 C CA . ILE A 1 286 ? -0.070 -11.917 11.619 1.00 98.19 286 ILE A CA 1
ATOM 2270 C C . ILE A 1 286 ? -1.035 -11.728 10.449 1.00 98.19 286 ILE A C 1
ATOM 2272 O O . ILE A 1 286 ? -0.772 -12.243 9.369 1.00 98.19 286 ILE A O 1
ATOM 2276 N N . PHE A 1 287 ? -2.112 -10.958 10.634 1.00 97.69 287 PHE A N 1
ATOM 2277 C CA . PHE A 1 287 ? -3.034 -10.645 9.547 1.00 97.69 287 PHE A CA 1
ATOM 2278 C C . PHE A 1 287 ? -2.306 -9.982 8.370 1.00 97.69 287 PHE A C 1
ATOM 2280 O O . PHE A 1 287 ? -2.373 -10.498 7.263 1.00 97.69 287 PHE A O 1
ATOM 2287 N N . ILE A 1 288 ? -1.553 -8.902 8.604 1.00 97.12 288 ILE A N 1
ATOM 2288 C CA . ILE A 1 288 ? -0.820 -8.188 7.542 1.00 97.12 288 ILE A CA 1
ATOM 2289 C C . ILE A 1 288 ? 0.200 -9.103 6.848 1.00 97.12 288 ILE A C 1
ATOM 2291 O O . ILE A 1 288 ? 0.274 -9.122 5.622 1.00 97.12 288 ILE A O 1
ATOM 2295 N N . LEU A 1 289 ? 0.957 -9.891 7.616 1.00 96.56 289 LEU A N 1
ATOM 2296 C CA . LEU A 1 289 ? 1.972 -10.799 7.076 1.00 96.56 289 LEU A CA 1
ATOM 2297 C C . LEU A 1 289 ? 1.363 -11.926 6.238 1.00 96.56 289 LEU A C 1
ATOM 2299 O O . LEU A 1 289 ? 1.909 -12.258 5.191 1.00 96.56 289 LEU A O 1
ATOM 2303 N N . ILE A 1 290 ? 0.229 -12.495 6.661 1.00 96.56 290 ILE A N 1
ATOM 2304 C CA . ILE A 1 290 ? -0.497 -13.497 5.868 1.00 96.56 290 ILE A CA 1
ATOM 2305 C C . ILE A 1 290 ? -1.015 -12.863 4.580 1.00 96.56 290 ILE A C 1
ATOM 2307 O O . ILE A 1 290 ? -0.854 -13.446 3.518 1.00 96.56 290 ILE A O 1
ATOM 2311 N N . GLN A 1 291 ? -1.607 -11.671 4.658 1.00 95.75 291 GLN A N 1
ATOM 2312 C CA . GLN A 1 291 ? -2.129 -10.968 3.485 1.00 95.75 291 GLN A CA 1
ATOM 2313 C C . GLN A 1 291 ? -1.025 -10.708 2.453 1.00 95.75 291 GLN A C 1
ATOM 2315 O O . GLN A 1 291 ? -1.216 -11.002 1.277 1.00 95.75 291 GLN A O 1
ATOM 2320 N N . TYR A 1 292 ? 0.143 -10.248 2.907 1.00 93.38 292 TYR A N 1
ATOM 2321 C CA . TYR A 1 292 ? 1.319 -10.051 2.062 1.00 93.38 292 TYR A CA 1
ATOM 2322 C C . TYR A 1 292 ? 1.852 -11.367 1.483 1.00 93.38 292 TYR A C 1
ATOM 2324 O O . TYR A 1 292 ? 2.012 -11.492 0.274 1.00 93.38 292 TYR A O 1
ATOM 2332 N N . GLY A 1 293 ? 2.075 -12.376 2.330 1.00 93.00 293 GLY A N 1
ATOM 2333 C CA . GLY A 1 293 ? 2.628 -13.660 1.900 1.00 93.00 293 GLY A CA 1
ATOM 2334 C C . GLY A 1 293 ? 1.721 -14.407 0.924 1.00 93.00 293 GLY A C 1
ATOM 2335 O O . GLY A 1 293 ? 2.206 -14.962 -0.054 1.00 93.00 293 GLY A O 1
ATOM 2336 N N . VAL A 1 294 ? 0.404 -14.394 1.149 1.00 94.25 294 VAL A N 1
ATOM 2337 C CA . VAL A 1 294 ? -0.571 -15.014 0.238 1.00 94.25 294 VAL A CA 1
ATOM 2338 C C . VAL A 1 294 ? -0.618 -14.271 -1.096 1.00 94.25 294 VAL A C 1
ATOM 2340 O O . VAL A 1 294 ? -0.704 -14.928 -2.130 1.00 94.25 294 VAL A O 1
ATOM 2343 N N . ASN A 1 295 ? -0.510 -12.937 -1.092 1.00 91.38 295 ASN A N 1
ATOM 2344 C CA . ASN A 1 295 ? -0.460 -12.162 -2.332 1.00 91.38 295 ASN A CA 1
ATOM 2345 C C . ASN A 1 295 ? 0.787 -12.519 -3.142 1.00 91.38 295 ASN A C 1
ATOM 2347 O O . ASN A 1 295 ? 0.668 -12.915 -4.292 1.00 91.38 295 ASN A O 1
ATOM 2351 N N . MET A 1 296 ? 1.950 -12.498 -2.486 1.00 88.81 296 MET A N 1
ATOM 2352 C CA . MET A 1 296 ? 3.233 -12.843 -3.094 1.00 88.81 296 MET A CA 1
ATOM 2353 C C . MET A 1 296 ? 3.237 -14.263 -3.673 1.00 88.81 296 MET A C 1
ATOM 2355 O O . MET A 1 296 ? 3.781 -14.487 -4.743 1.00 88.81 296 MET A O 1
ATOM 2359 N N . VAL A 1 297 ? 2.629 -15.237 -2.986 1.00 89.81 297 VAL A N 1
ATOM 2360 C CA . VAL A 1 297 ? 2.508 -16.613 -3.497 1.00 89.81 297 VAL A CA 1
ATOM 2361 C C . VAL A 1 297 ? 1.589 -16.683 -4.716 1.00 89.81 297 VAL A C 1
ATOM 2363 O O . VAL A 1 297 ? 1.869 -17.444 -5.640 1.00 89.81 297 VAL A O 1
ATOM 2366 N N . GLY A 1 298 ? 0.507 -15.903 -4.726 1.00 86.94 298 GLY A N 1
ATOM 2367 C CA . GLY A 1 298 ? -0.391 -15.811 -5.874 1.00 86.94 298 GLY A CA 1
ATOM 2368 C C . GLY A 1 298 ? 0.264 -15.194 -7.111 1.00 86.94 298 GLY A C 1
ATOM 2369 O O . GLY A 1 298 ? -0.146 -15.509 -8.220 1.00 86.94 298 GLY A O 1
ATOM 2370 N N . ASP A 1 299 ? 1.307 -14.389 -6.917 1.00 82.94 299 ASP A N 1
ATOM 2371 C CA . ASP A 1 299 ? 2.102 -13.778 -7.984 1.00 82.94 299 ASP A CA 1
ATOM 2372 C C . ASP A 1 299 ? 3.156 -14.735 -8.594 1.00 82.94 299 ASP A C 1
ATOM 2374 O O . ASP A 1 299 ? 3.755 -14.415 -9.614 1.00 82.94 299 ASP A O 1
ATOM 2378 N N . LEU A 1 300 ? 3.397 -15.922 -8.013 1.00 82.12 300 LEU A N 1
ATOM 2379 C CA . LEU A 1 300 ? 4.439 -16.850 -8.496 1.00 82.12 300 LEU A CA 1
ATOM 2380 C C . LEU A 1 300 ? 4.024 -17.696 -9.708 1.00 82.12 300 LEU A C 1
ATOM 2382 O O . LEU A 1 300 ? 4.883 -18.173 -10.447 1.00 82.12 300 LEU A O 1
ATOM 2386 N N . THR A 1 301 ? 2.734 -18.001 -9.858 1.00 81.25 301 THR A N 1
ATOM 2387 C CA . THR A 1 301 ? 2.226 -18.858 -10.939 1.00 81.25 301 THR A CA 1
ATOM 2388 C C . THR A 1 301 ? 0.729 -18.652 -11.141 1.00 81.25 301 THR A C 1
ATOM 2390 O O . THR A 1 301 ? -0.015 -18.531 -10.166 1.00 81.25 301 THR A O 1
ATOM 2393 N N . GLU A 1 302 ? 0.270 -18.720 -12.393 1.00 82.69 302 GLU A N 1
ATOM 2394 C CA . GLU A 1 302 ? -1.152 -18.621 -12.765 1.00 82.69 302 GLU A CA 1
ATOM 2395 C C . GLU A 1 302 ? -2.045 -19.588 -11.964 1.00 82.69 302 GLU A C 1
ATOM 2397 O O . GLU A 1 302 ? -3.157 -19.253 -11.561 1.00 82.69 302 GLU A O 1
ATOM 2402 N N . GLY A 1 303 ? -1.544 -20.788 -11.639 1.00 87.75 303 GLY A N 1
ATOM 2403 C CA . GLY A 1 303 ? -2.296 -21.782 -10.865 1.00 87.75 303 GLY A CA 1
ATOM 2404 C C . GLY A 1 303 ? -2.619 -21.366 -9.421 1.00 87.75 303 GLY A C 1
ATOM 2405 O O . GLY A 1 303 ? -3.484 -21.979 -8.791 1.00 87.75 303 GLY A O 1
ATOM 2406 N N . LEU A 1 304 ? -1.939 -20.349 -8.883 1.00 89.44 304 LEU A N 1
ATOM 2407 C CA . LEU A 1 304 ? -2.125 -19.832 -7.523 1.00 89.44 304 LEU A CA 1
ATOM 2408 C C . LEU A 1 304 ? -2.774 -18.444 -7.490 1.00 89.44 304 LEU A C 1
ATOM 2410 O O . LEU A 1 304 ? -3.062 -17.950 -6.401 1.00 89.44 304 LEU A O 1
ATOM 2414 N N . GLU A 1 305 ? -3.079 -17.847 -8.642 1.00 89.50 305 GLU A N 1
ATOM 2415 C CA . GLU A 1 305 ? -3.637 -16.493 -8.738 1.00 89.50 305 GLU A CA 1
ATOM 2416 C C . GLU A 1 305 ? -4.952 -16.342 -7.950 1.00 89.50 305 GLU A C 1
ATOM 2418 O O . GLU A 1 305 ? -5.192 -15.323 -7.303 1.00 89.50 305 GLU A O 1
ATOM 2423 N N . TYR A 1 306 ? -5.768 -17.403 -7.888 1.00 92.31 306 TYR A N 1
ATOM 2424 C CA . TYR A 1 306 ? -7.017 -17.432 -7.113 1.00 92.31 306 TYR A CA 1
ATOM 2425 C C . TYR A 1 306 ? -6.823 -17.104 -5.620 1.00 92.31 306 TYR A C 1
ATOM 2427 O O . TYR A 1 306 ? -7.764 -16.675 -4.947 1.00 92.31 306 TYR A O 1
ATOM 2435 N N . LEU A 1 307 ? -5.615 -17.300 -5.075 1.00 92.31 307 LEU A N 1
ATOM 2436 C CA . LEU A 1 307 ? -5.293 -16.936 -3.698 1.00 92.31 307 LEU A CA 1
ATOM 2437 C C . LEU A 1 307 ? -5.362 -15.421 -3.477 1.00 92.31 307 LEU A C 1
ATOM 2439 O O . LEU A 1 307 ? -5.770 -14.987 -2.396 1.00 92.31 307 LEU A O 1
ATOM 2443 N N . LYS A 1 308 ? -5.041 -14.620 -4.501 1.00 91.44 308 LYS A N 1
ATOM 2444 C CA . LYS A 1 308 ? -5.090 -13.153 -4.448 1.00 91.44 308 LYS A CA 1
ATOM 2445 C C . LYS A 1 308 ? -6.510 -12.645 -4.209 1.00 91.44 308 LYS A C 1
ATOM 2447 O O . LYS A 1 308 ? -6.692 -11.652 -3.518 1.00 91.44 308 LYS A O 1
ATOM 2452 N N . THR A 1 309 ? -7.547 -13.370 -4.634 1.00 93.06 309 THR A N 1
ATOM 2453 C CA . THR A 1 309 ? -8.948 -12.994 -4.357 1.00 93.06 309 THR A CA 1
ATOM 2454 C C . THR A 1 309 ? -9.263 -12.906 -2.855 1.00 93.06 309 THR A C 1
ATOM 2456 O O . THR A 1 309 ? -10.171 -12.172 -2.453 1.00 93.06 309 THR A O 1
ATOM 2459 N N . TYR A 1 310 ? -8.508 -13.619 -2.010 1.00 92.81 310 TYR A N 1
ATOM 2460 C CA . TYR A 1 310 ? -8.641 -13.585 -0.550 1.00 92.81 310 TYR A CA 1
ATOM 2461 C C . TYR A 1 310 ? -7.757 -12.531 0.130 1.00 92.81 310 TYR A C 1
ATOM 2463 O O . TYR A 1 310 ? -7.817 -12.389 1.359 1.00 92.81 310 TYR A O 1
ATOM 2471 N N . THR A 1 311 ? -6.937 -11.803 -0.631 1.00 94.81 311 THR A N 1
ATOM 2472 C CA . THR A 1 311 ? -6.072 -10.756 -0.093 1.00 94.81 311 THR A CA 1
ATOM 2473 C C . THR A 1 311 ? -6.706 -9.383 -0.275 1.00 94.81 311 THR A C 1
ATOM 2475 O O . THR A 1 311 ? -7.302 -9.077 -1.300 1.00 94.81 311 THR A O 1
ATOM 2478 N N . ILE A 1 312 ? -6.563 -8.510 0.718 1.00 95.19 312 ILE A N 1
ATOM 2479 C CA . ILE A 1 312 ? -6.964 -7.100 0.625 1.00 95.19 312 ILE A CA 1
ATOM 2480 C C . ILE A 1 312 ? -6.053 -6.318 -0.328 1.00 95.19 312 ILE A C 1
ATOM 2482 O O . ILE A 1 312 ? -6.434 -5.249 -0.793 1.00 95.19 312 ILE A O 1
ATOM 2486 N N . ILE A 1 313 ? -4.857 -6.852 -0.594 1.00 92.75 313 ILE A N 1
ATOM 2487 C CA . ILE A 1 313 ? -3.827 -6.262 -1.453 1.00 92.75 313 ILE A CA 1
ATOM 2488 C C . ILE A 1 313 ? -4.258 -6.336 -2.916 1.00 92.75 313 ILE A C 1
ATOM 2490 O O . ILE A 1 313 ? -4.097 -5.365 -3.639 1.00 92.75 313 ILE A O 1
ATOM 2494 N N . ASN A 1 314 ? -4.908 -7.428 -3.324 1.00 92.38 314 ASN A N 1
ATOM 2495 C CA . ASN A 1 314 ? -5.421 -7.585 -4.682 1.00 92.38 314 ASN A CA 1
ATOM 2496 C C . ASN A 1 314 ? -6.442 -6.506 -5.080 1.00 92.38 314 ASN A C 1
ATOM 2498 O O . ASN A 1 314 ? -6.547 -6.148 -6.244 1.00 92.38 314 ASN A O 1
ATOM 2502 N N . TYR A 1 315 ? -7.188 -5.971 -4.111 1.00 92.94 315 TYR A N 1
ATOM 2503 C CA . TYR A 1 315 ? -8.168 -4.901 -4.334 1.00 92.94 315 TYR A CA 1
ATOM 2504 C C . TYR A 1 315 ? -7.540 -3.495 -4.251 1.00 92.94 315 TYR A C 1
ATOM 2506 O O . TYR A 1 315 ? -8.234 -2.483 -4.346 1.00 92.94 315 TYR A O 1
ATOM 2514 N N . TRP A 1 316 ? -6.226 -3.400 -4.040 1.00 91.69 316 TRP A N 1
ATOM 2515 C CA . TRP A 1 316 ? -5.485 -2.146 -4.027 1.00 91.69 316 TRP A CA 1
ATOM 2516 C C . TRP A 1 316 ? -4.801 -1.918 -5.370 1.00 91.69 316 TRP A C 1
ATOM 2518 O O . TRP A 1 316 ? -3.589 -2.055 -5.502 1.00 91.69 316 TRP A O 1
ATOM 2528 N N . ASN A 1 317 ? -5.589 -1.554 -6.379 1.00 88.06 317 ASN A N 1
ATOM 2529 C CA . ASN A 1 317 ? -5.064 -1.321 -7.720 1.00 88.06 317 ASN A CA 1
ATOM 2530 C C . ASN A 1 317 ? -4.431 0.081 -7.843 1.00 88.06 317 ASN A C 1
ATOM 2532 O O . ASN A 1 317 ? -5.018 1.002 -8.414 1.00 88.06 317 ASN A O 1
ATOM 2536 N N . TYR A 1 318 ? -3.257 0.261 -7.232 1.00 87.88 318 TYR A N 1
ATOM 2537 C CA . TYR A 1 318 ? -2.478 1.500 -7.328 1.00 87.88 318 TYR A CA 1
ATOM 2538 C C . TYR A 1 318 ? -1.832 1.681 -8.707 1.00 87.88 318 TYR A C 1
ATOM 2540 O O . TYR A 1 318 ? -1.605 2.822 -9.105 1.00 87.88 318 TYR A O 1
ATOM 2548 N N . GLU A 1 319 ? -1.571 0.591 -9.432 1.00 87.50 319 GLU A N 1
ATOM 2549 C CA . GLU A 1 319 ? -0.948 0.603 -10.762 1.00 87.50 319 GLU A CA 1
ATOM 2550 C C . GLU A 1 319 ? -1.850 1.316 -11.762 1.00 87.50 319 GLU A C 1
ATOM 2552 O O . GLU A 1 319 ? -1.416 2.283 -12.381 1.00 87.50 319 GLU A O 1
ATOM 2557 N N . ALA A 1 320 ? -3.143 0.972 -11.799 1.00 88.69 320 ALA A N 1
ATOM 2558 C CA . ALA A 1 320 ? -4.122 1.680 -12.621 1.00 88.69 320 ALA A CA 1
ATOM 2559 C C . ALA A 1 320 ? -4.078 3.201 -12.388 1.00 88.69 320 ALA A C 1
ATOM 2561 O O . ALA A 1 320 ? -4.142 3.982 -13.330 1.00 88.69 320 ALA A O 1
ATOM 2562 N N . ALA A 1 321 ? -3.904 3.647 -11.138 1.00 89.19 321 ALA A N 1
ATOM 2563 C CA . ALA A 1 321 ? -3.786 5.072 -10.844 1.00 89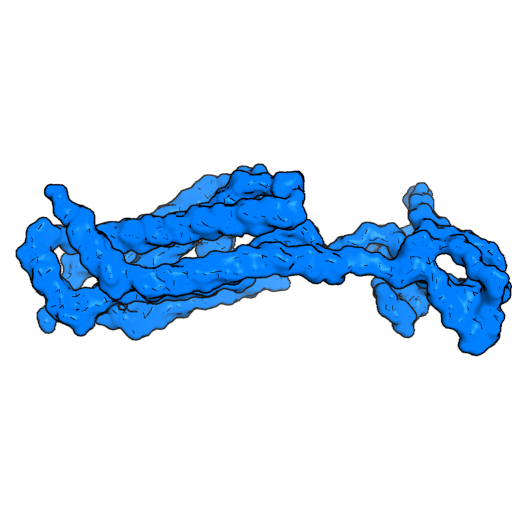.19 321 ALA A CA 1
ATOM 2564 C C . ALA A 1 321 ? -2.486 5.694 -11.384 1.00 89.19 321 ALA A C 1
ATOM 2566 O O . ALA A 1 321 ? -2.533 6.834 -11.844 1.00 89.19 321 ALA A O 1
ATOM 2567 N N . LEU A 1 322 ? -1.355 4.978 -11.330 1.00 89.75 322 LEU A N 1
ATOM 2568 C CA . LEU A 1 322 ? -0.059 5.439 -11.847 1.00 89.75 322 LEU A CA 1
ATOM 2569 C C . LEU A 1 322 ? -0.070 5.582 -13.374 1.00 89.75 322 LEU A C 1
ATOM 2571 O O . LEU A 1 322 ? 0.353 6.622 -13.876 1.00 89.75 322 LEU A O 1
ATOM 2575 N N . TYR A 1 323 ? -0.654 4.608 -14.075 1.00 88.62 323 TYR A N 1
ATOM 2576 C CA . TYR A 1 323 ? -0.810 4.609 -15.536 1.00 88.62 323 TYR A CA 1
ATOM 2577 C C . TYR A 1 323 ? -1.952 5.517 -16.034 1.00 88.62 323 TYR A C 1
ATOM 2579 O O . TYR A 1 323 ? -2.201 5.627 -17.233 1.00 88.62 323 TYR A O 1
ATOM 2587 N N . GLY A 1 324 ? -2.658 6.208 -15.129 1.00 83.69 324 GLY A N 1
ATOM 2588 C CA . GLY A 1 324 ? -3.767 7.103 -15.479 1.00 83.69 324 GLY A CA 1
ATOM 2589 C C . GLY A 1 324 ? -5.045 6.381 -15.925 1.00 83.69 324 GLY A C 1
ATOM 2590 O O . GLY A 1 324 ? -5.948 7.007 -16.485 1.00 83.69 324 GLY A O 1
ATOM 2591 N N . GLU A 1 325 ? -5.140 5.082 -15.663 1.00 87.50 325 GLU A N 1
ATOM 2592 C CA . GLU A 1 325 ? -6.318 4.266 -15.907 1.00 87.50 325 GLU A CA 1
ATOM 2593 C C . GLU A 1 325 ? -7.414 4.504 -14.858 1.00 87.50 325 GLU A C 1
ATOM 2595 O O . GLU A 1 325 ? -7.215 5.057 -13.769 1.00 87.50 325 GLU A O 1
ATOM 2600 N N . ALA A 1 326 ? -8.632 4.077 -15.190 1.00 86.62 326 ALA A N 1
ATOM 2601 C CA . ALA A 1 326 ? -9.758 4.187 -14.280 1.00 86.62 326 ALA A CA 1
ATOM 2602 C C . ALA A 1 326 ? -9.638 3.164 -13.142 1.00 86.62 326 ALA A C 1
ATOM 2604 O O . ALA A 1 326 ? -9.734 1.957 -13.353 1.00 86.62 326 ALA A O 1
ATOM 2605 N N . VAL A 1 327 ? -9.522 3.660 -11.912 1.00 89.50 327 VAL A N 1
ATOM 2606 C CA . VAL A 1 327 ? -9.551 2.816 -10.715 1.00 89.50 327 VAL A CA 1
ATOM 2607 C C . VAL A 1 327 ? -10.913 2.128 -10.583 1.00 89.50 327 VAL A C 1
ATOM 2609 O O . VAL A 1 327 ? -11.967 2.770 -10.625 1.00 89.50 327 VAL A O 1
ATOM 2612 N N . SER A 1 328 ? -10.888 0.816 -10.361 1.00 92.44 328 SER A N 1
ATOM 2613 C CA . SER A 1 328 ? -12.079 -0.001 -10.131 1.00 92.44 328 SER A CA 1
ATOM 2614 C C . SER A 1 328 ? -12.853 0.461 -8.892 1.00 92.44 328 SER A C 1
ATOM 2616 O O . SER A 1 328 ? -12.428 0.302 -7.744 1.00 92.44 328 SER A O 1
ATOM 2618 N N . ALA A 1 329 ? -14.051 1.006 -9.116 1.00 93.00 329 ALA A N 1
ATOM 2619 C CA . ALA A 1 329 ? -14.956 1.390 -8.034 1.00 93.00 329 ALA A CA 1
ATOM 2620 C C . ALA A 1 329 ? -15.423 0.179 -7.209 1.00 93.00 329 ALA A C 1
ATOM 2622 O O . ALA A 1 329 ? -15.763 0.328 -6.033 1.00 93.00 329 ALA A O 1
ATOM 2623 N N . TYR A 1 330 ? -15.435 -1.012 -7.818 1.00 95.19 330 TYR A N 1
ATOM 2624 C CA . TYR A 1 330 ? -15.772 -2.256 -7.138 1.00 95.19 330 TYR A CA 1
ATOM 2625 C C . TYR A 1 330 ? -14.736 -2.591 -6.061 1.00 95.19 330 TYR A C 1
ATOM 2627 O O . TYR A 1 330 ? -15.125 -2.837 -4.921 1.00 95.19 330 TYR A O 1
ATOM 2635 N N . ASP A 1 331 ? -13.444 -2.511 -6.380 1.00 94.50 331 ASP A N 1
ATOM 2636 C CA . ASP A 1 331 ? -12.368 -2.884 -5.455 1.00 94.50 331 ASP A CA 1
ATOM 2637 C C . ASP A 1 331 ? -12.316 -1.944 -4.245 1.00 94.50 331 ASP A C 1
ATOM 2639 O O . ASP A 1 331 ? -12.307 -2.375 -3.087 1.00 94.50 331 ASP A O 1
ATOM 2643 N N . VAL A 1 332 ? -12.415 -0.637 -4.505 1.00 95.38 332 VAL A N 1
ATOM 2644 C CA . VAL A 1 332 ? -12.525 0.383 -3.454 1.00 95.38 332 VAL A CA 1
ATOM 2645 C C . VAL A 1 332 ? -13.777 0.156 -2.606 1.00 95.38 332 VAL A C 1
ATOM 2647 O O . VAL A 1 332 ? -13.712 0.178 -1.374 1.00 95.38 332 VAL A O 1
ATOM 2650 N N . GLY A 1 333 ? -14.923 -0.083 -3.250 1.00 96.94 333 GLY A N 1
ATOM 2651 C CA . GLY A 1 333 ? -16.187 -0.353 -2.573 1.00 96.94 333 GLY A CA 1
ATOM 2652 C C . GLY A 1 333 ? -16.117 -1.590 -1.679 1.00 96.94 333 GLY A C 1
ATOM 2653 O O . GLY A 1 333 ? -16.575 -1.547 -0.537 1.00 96.94 333 GLY A O 1
ATOM 2654 N N . PHE A 1 334 ? -15.489 -2.663 -2.158 1.00 97.31 334 PHE A N 1
ATOM 2655 C CA . PHE A 1 334 ? -15.287 -3.898 -1.411 1.00 97.31 334 PHE A CA 1
ATOM 2656 C C . PHE A 1 334 ? -14.469 -3.660 -0.136 1.00 97.31 334 PHE A C 1
ATOM 2658 O O . PHE A 1 334 ? -14.914 -4.037 0.950 1.00 97.31 334 PHE A O 1
ATOM 2665 N N . LEU A 1 335 ? -13.329 -2.966 -0.230 1.00 97.75 335 LEU A N 1
ATOM 2666 C CA . LEU A 1 335 ? -12.487 -2.643 0.929 1.00 97.75 335 LEU A CA 1
ATOM 2667 C C . LEU A 1 335 ? -13.224 -1.776 1.963 1.00 97.75 335 LEU A C 1
ATOM 2669 O O . LEU A 1 335 ? -13.140 -2.030 3.168 1.00 97.75 335 LEU A O 1
ATOM 2673 N N . LEU A 1 336 ? -13.995 -0.784 1.505 1.00 97.88 336 LEU A N 1
ATOM 2674 C CA . LEU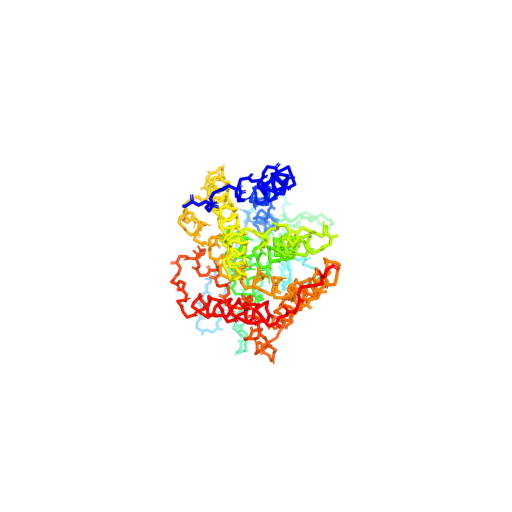 A 1 336 ? -14.803 0.067 2.384 1.00 97.88 336 LEU A CA 1
ATOM 2675 C C . LEU A 1 336 ? -15.906 -0.725 3.099 1.00 97.88 336 LEU A C 1
ATOM 2677 O O . LEU A 1 336 ? -16.094 -0.564 4.307 1.00 97.88 336 LEU A O 1
ATOM 2681 N N . VAL A 1 337 ? -16.612 -1.603 2.382 1.00 98.31 337 VAL A N 1
ATOM 2682 C CA . VAL A 1 337 ? -17.642 -2.475 2.966 1.00 98.31 337 VAL A CA 1
ATOM 2683 C C . VAL A 1 337 ? -17.019 -3.450 3.964 1.00 98.31 337 VAL A C 1
ATOM 2685 O O . VAL A 1 337 ? -17.546 -3.606 5.065 1.00 98.31 337 VAL A O 1
ATOM 2688 N N . LEU A 1 338 ? -15.878 -4.057 3.634 1.00 98.19 338 LEU A N 1
ATOM 2689 C CA . LEU A 1 338 ? -15.160 -4.967 4.525 1.00 98.19 338 LEU A CA 1
ATOM 2690 C C . LEU A 1 338 ? -14.733 -4.264 5.822 1.00 98.19 338 LEU A C 1
ATOM 2692 O O . LEU A 1 338 ? -14.984 -4.774 6.917 1.00 98.19 338 LEU A O 1
ATOM 2696 N N . SER A 1 339 ? -14.157 -3.063 5.717 1.00 98.38 339 SER A N 1
ATOM 2697 C CA . SER A 1 339 ? -13.829 -2.227 6.878 1.00 98.38 339 SER A CA 1
ATOM 2698 C C . SER A 1 339 ? -15.072 -1.913 7.719 1.00 98.38 339 SER A C 1
ATOM 2700 O O . SER A 1 339 ? -15.047 -2.080 8.942 1.00 98.38 339 SER A O 1
ATOM 2702 N N . ALA A 1 340 ? -16.182 -1.527 7.083 1.00 98.12 340 ALA A N 1
ATOM 2703 C CA . ALA A 1 340 ? -17.431 -1.236 7.780 1.00 98.12 340 ALA A CA 1
ATOM 2704 C C . ALA A 1 340 ? -17.970 -2.463 8.536 1.00 98.12 340 ALA A C 1
ATOM 2706 O O . ALA A 1 340 ? -18.347 -2.342 9.702 1.00 98.12 340 ALA A O 1
ATOM 2707 N N . VAL A 1 341 ? -17.955 -3.651 7.923 1.00 98.38 341 VAL A N 1
ATOM 2708 C CA . VAL A 1 341 ? -18.376 -4.909 8.565 1.00 98.38 341 VAL A CA 1
ATOM 2709 C C . VAL A 1 341 ? -17.503 -5.236 9.780 1.00 98.38 341 VAL A C 1
ATOM 2711 O O . VAL A 1 341 ? -18.029 -5.603 10.836 1.00 98.38 341 VAL A O 1
ATOM 2714 N N . LEU A 1 342 ? -16.183 -5.066 9.672 1.00 98.25 342 LEU A N 1
ATOM 2715 C CA . LEU A 1 342 ? -15.251 -5.302 10.778 1.00 98.25 342 LEU A CA 1
ATOM 2716 C C . LEU A 1 342 ? -15.483 -4.327 11.941 1.00 98.25 342 LEU A C 1
ATOM 2718 O O . LEU A 1 342 ? -15.530 -4.753 13.097 1.00 98.25 342 LEU A O 1
ATOM 2722 N N . ILE A 1 343 ? -15.702 -3.040 11.658 1.00 97.44 343 ILE A N 1
ATOM 2723 C CA . ILE A 1 343 ? -16.009 -2.042 12.694 1.00 97.44 343 ILE A CA 1
ATOM 2724 C C . ILE A 1 343 ? -17.375 -2.272 13.330 1.00 97.44 343 ILE A C 1
ATOM 2726 O O . ILE A 1 343 ? -17.495 -2.185 14.551 1.00 97.44 343 ILE A O 1
ATOM 2730 N N . VAL A 1 344 ? -18.402 -2.618 12.551 1.00 97.25 344 VAL A N 1
ATOM 2731 C CA . VAL A 1 344 ? -19.714 -2.987 13.105 1.00 97.25 344 VAL A CA 1
ATOM 2732 C C . VAL A 1 344 ? -19.581 -4.208 14.016 1.00 97.25 344 VAL A C 1
ATOM 2734 O O . VAL A 1 344 ? -20.147 -4.216 15.108 1.00 97.25 344 VAL A O 1
ATOM 2737 N N . SER A 1 345 ? -18.774 -5.198 13.628 1.00 97.00 345 SER A N 1
ATOM 2738 C CA . SER A 1 345 ? -18.480 -6.363 14.469 1.00 97.00 345 SER A CA 1
ATOM 2739 C C . SER A 1 345 ? -17.790 -5.956 15.775 1.00 97.00 345 SER A C 1
ATOM 2741 O O . SER A 1 345 ? -18.200 -6.395 16.850 1.00 97.00 345 SER A O 1
ATOM 2743 N N . ALA A 1 346 ? -16.805 -5.054 15.708 1.00 95.75 346 ALA A N 1
ATOM 2744 C CA . ALA A 1 346 ? -16.119 -4.529 16.887 1.00 95.75 346 ALA A CA 1
ATOM 2745 C C . ALA A 1 346 ? -17.081 -3.777 17.822 1.00 95.75 346 ALA A C 1
ATOM 2747 O O . ALA A 1 346 ? -17.041 -3.986 19.033 1.00 95.75 346 ALA A O 1
ATOM 2748 N N . LEU A 1 347 ? -17.991 -2.965 17.272 1.00 95.12 347 LEU A N 1
ATOM 2749 C CA . LEU A 1 347 ? -19.021 -2.249 18.031 1.00 95.12 347 LEU A CA 1
ATOM 2750 C C . LEU A 1 347 ? -19.984 -3.205 18.743 1.00 95.12 347 LEU A C 1
ATOM 2752 O O . LEU A 1 347 ? -20.263 -3.022 19.925 1.00 95.12 347 LEU A O 1
ATOM 2756 N N . VAL A 1 348 ? -20.471 -4.237 18.047 1.00 94.75 348 VAL A N 1
ATOM 2757 C CA . VAL A 1 348 ? -21.387 -5.234 18.630 1.00 94.75 348 VAL A CA 1
ATOM 2758 C C . VAL A 1 348 ? -20.714 -6.000 19.767 1.00 94.75 348 VAL A C 1
ATOM 2760 O O . VAL A 1 348 ? -21.347 -6.245 20.795 1.00 94.75 348 VAL A O 1
ATOM 2763 N N . ILE A 1 349 ? -19.439 -6.364 19.606 1.00 93.56 349 ILE A N 1
ATOM 2764 C CA . ILE A 1 349 ? -18.671 -7.035 20.660 1.00 93.56 349 ILE A CA 1
ATOM 2765 C C . ILE A 1 349 ? -18.459 -6.084 21.841 1.00 93.56 349 ILE A C 1
ATOM 2767 O O . ILE A 1 349 ? -18.735 -6.471 22.972 1.00 93.56 349 ILE A O 1
ATOM 2771 N N . PHE A 1 350 ? -18.041 -4.840 21.595 1.00 90.62 350 PHE A N 1
ATOM 2772 C CA . PHE A 1 350 ? -17.774 -3.848 22.643 1.00 90.62 350 PHE A CA 1
ATOM 2773 C C . PHE A 1 350 ? -19.027 -3.470 23.455 1.00 90.62 350 PHE A C 1
ATOM 2775 O O . PHE A 1 350 ? -18.954 -3.255 24.666 1.00 90.62 350 PHE A O 1
ATOM 2782 N N . ASP A 1 351 ? -20.198 -3.436 22.815 1.00 88.88 351 ASP A N 1
ATOM 2783 C CA . ASP A 1 351 ? -21.476 -3.190 23.493 1.00 88.88 351 ASP A CA 1
ATOM 2784 C C . ASP A 1 351 ? -21.873 -4.338 24.433 1.00 88.88 351 ASP A C 1
ATOM 2786 O O . ASP A 1 351 ? -22.472 -4.092 25.477 1.00 88.88 351 ASP A O 1
ATOM 2790 N N . ARG A 1 352 ? -21.567 -5.587 24.059 1.00 86.56 352 ARG A N 1
ATOM 2791 C CA . ARG A 1 352 ? -21.961 -6.787 24.818 1.00 86.56 352 ARG A CA 1
ATOM 2792 C C . ARG A 1 352 ? -20.955 -7.201 25.883 1.00 86.56 352 ARG A C 1
ATOM 2794 O O . ARG A 1 352 ? -21.303 -7.998 26.746 1.00 86.56 352 ARG A O 1
ATOM 2801 N N . LYS A 1 353 ? -19.714 -6.730 25.788 1.00 81.44 353 LYS A N 1
ATOM 2802 C CA . LYS A 1 353 ? -18.647 -7.112 26.710 1.00 81.44 353 LYS A CA 1
ATOM 2803 C C . LYS A 1 353 ? -18.770 -6.358 28.028 1.00 81.44 353 LYS A C 1
ATOM 2805 O O . LYS A 1 353 ? -18.980 -5.143 28.034 1.00 81.44 353 LYS A O 1
ATOM 2810 N N . ASP A 1 354 ? -18.592 -7.063 29.135 1.00 72.25 354 ASP A N 1
ATOM 2811 C CA . ASP A 1 354 ? -18.388 -6.418 30.426 1.00 72.25 354 ASP A CA 1
ATOM 2812 C C . ASP A 1 354 ? -17.004 -5.773 30.440 1.00 72.25 354 ASP A C 1
ATOM 2814 O O . ASP A 1 354 ? -16.044 -6.327 29.907 1.00 72.25 354 ASP A O 1
ATOM 2818 N N . ILE A 1 355 ? -16.919 -4.566 30.991 1.00 66.31 355 ILE A N 1
ATOM 2819 C CA . ILE A 1 355 ? -15.646 -3.857 31.096 1.00 66.31 355 ILE A CA 1
ATOM 2820 C C . ILE A 1 355 ? -14.980 -4.375 32.369 1.00 66.31 355 ILE A C 1
ATOM 2822 O O . ILE A 1 355 ? -15.615 -4.297 33.424 1.00 66.31 355 ILE A O 1
ATOM 2826 N N . PRO A 1 356 ? -13.772 -4.957 32.280 1.00 59.94 356 PRO A N 1
ATOM 2827 C CA . PRO A 1 356 ? -13.047 -5.374 33.468 1.00 59.94 356 PRO A CA 1
ATOM 2828 C C . PRO A 1 356 ? -12.753 -4.136 34.324 1.00 59.94 356 PRO A C 1
ATOM 2830 O O . PRO A 1 356 ? -12.250 -3.141 33.800 1.00 59.94 356 PRO A O 1
ATOM 2833 N N . VAL A 1 357 ? -13.141 -4.216 35.601 1.00 48.00 357 VAL A N 1
ATOM 2834 C CA . VAL A 1 357 ? -12.887 -3.208 36.646 1.00 48.00 357 VAL A CA 1
ATOM 2835 C C . VAL A 1 357 ? -11.445 -3.296 37.112 1.00 48.00 357 VAL A C 1
ATOM 2837 O O . VAL A 1 357 ? -10.985 -4.450 37.302 1.00 48.00 357 VAL A O 1
#

Sequence (357 aa):
MKIGKTMWMELKNRWKGFLLFILVVVLLVGGFVQAYPSFSEAFEDELEGSENIDIEVLEDRKNVTVKLSWKEIVDAENYSILVSESANMMAPLDRVDGVENTSHNCSLKYDEKEGFPERYFAVVAVIDEDEKELVGMGMNFERTSPFQEIWGVDYGDIQGFLSILWSTWWILLIGLYIGYISVNLITKDYEEERMDVLLSKPISRRQYLLEKFSIVSLYTLALLVLVGLVLVASAYSLGELNSVSSSALMISSVLSWPVFLVVISISVLAGVYLESSRKAVGVSFIFILIQYGVNMVGDLTEGLEYLKTYTIINYWNYEAALYGEAVSAYDVGFLLVLSAVLIVSALVIFDRKDIPV

Secondary structure (DSSP, 8-state):
--HHHHHHHHHHHHHHHHHHHHHHHHHHHHHHHHTHHHHHHHHH-PPTTGGGEEEEEEEETTEEEEEEEEPPPTT-SEEEEEEESSTT-SS-SEEEEEE-SSEEEEEEEPBTTTBSPP-EEEEEEESSSS-EEEEEEEESS----HHHHHHSS-SSSHHHHHHHHIIIIIHHHHHHHHHHHHHHHHHHHHHTT-HHHHHTSS--HHHHHHHHHHHHHHHHHHHHHHHHHHHHHHHHHHTTTTTS-HHHHHHHHHTTHHHHHHHHHHHHHHHHHH--HHHHHHHHHHHHHHHHHHHHHHTS-GGGGGGGGG-SSTT--HHHHHTTPPP-HHHHHHHHHHHHHHHHHHHHHHHHSPPP-

Foldseek 3Di:
DCLVVVLVVVCVVCVVVLVVLLVVLLCVLLVLLLCLVVVLCVLVPAFFQVVFKDWDWDDDPWKTKIKIAGDDDPQFPWKKKFKPLDSVSPDGPDIDTGHPHRIDIDIFGADPPPGTRKIKMWIWGDNDPPDIHTNTIDIPDDRQDPVCVQPVDRCSASLNVVVCVCLPPVCQSLLLVLLLVLLCLQLVCQVVVVVVVVVVPPADLLNSLVSSLVSSLVSQLVSLQVSLVSNLVSCVVVVNCVVWPSQLSSCLSNLCSLVSLLLSLQSLLLSLVVSHSVRSSVRSNVLSVCLSVLCVVLSPDVVSVVSPVVHLVVLSPSSCSRVVHDRDPVSSVVSNVSSVVSNVSSSVSSVPDDRDD

pLDDT: mean 83.98, std 12.59, range [41.06, 98.44]

Radius of gyration: 29.15 Å; chains: 1; bounding box: 69×41×82 Å